Protein AF-A0A8C4E3B3-F1 (afdb_monomer)

Mean predicted aligned error: 16.73 Å

Radius of gyration: 26.86 Å; Cα contacts (8 Å, |Δi|>4): 365; chains: 1; bounding box: 95×65×50 Å

Organism: Dicentrarchus labrax (NCBI:txid13489)

Solvent-accessible surface area (backbone atoms only — not comparable to full-atom values): 17044 Å² total; per-residue (Å²): 125,50,80,47,78,50,79,60,80,82,82,87,79,88,79,93,76,94,78,89,78,97,64,84,82,69,74,59,74,47,41,30,43,42,49,92,57,28,38,35,47,53,77,81,66,88,76,74,91,70,91,81,84,92,85,84,88,82,89,82,80,90,80,77,81,46,61,72,53,50,36,51,51,44,38,53,49,34,54,57,68,74,43,58,94,62,47,42,67,52,34,39,27,38,36,66,58,96,48,92,50,42,39,37,34,46,28,38,34,32,38,70,94,42,79,44,40,38,33,39,37,31,35,40,21,80,31,70,83,46,60,62,62,32,32,43,42,74,45,65,48,30,40,78,41,44,77,46,82,40,98,86,64,30,34,36,40,36,34,97,94,43,72,37,66,45,42,34,74,37,71,69,33,39,52,54,48,52,58,53,50,51,55,43,30,55,33,5,42,76,66,58,25,40,94,93,51,59,64,70,71,53,54,62,54,63,77,53,58,67,42,54,70,72,55,32,50,66,58,66,51,43,92,90,66,73,68,76,78,83,78,75,95,74,88,81,84,62,61,69,64,52,52,53,48,50,53,50,47,49,67,69,72,47,68,72,80,58,66,62,61,57,53,53,57,51,53,61,52,54,56,56,58,53,62,56,55,65,62,56,69,76,74,114

Sequence (284 aa):
MALLTLHRIPSISTAPDESLQRRGRLQKRESFALVKGAVLLLEDGDRADINEETSPAPASPVKEGNRGSDTRSRQLHAMVELLRPEDTIKLAVQLESVSPTRVRYLIVVSTLGNKQESILLGMDFPNSDSDQCTIGLVLPVWSDTQVYLDGDGGFSVTSAEETRIFKPVSMQTMWSVLQVLHGCCERAVKAVVIPGNGLEWAQHYHQHVESDRFCLNEWEAMNDLESVRRDGDGQTVSNEGLIKEHLRDIMRTEDLDNLTSKMVTHVGRCEEEVGLHEVRELLE

Structure (mmCIF, N/CA/C/O backbone):
data_AF-A0A8C4E3B3-F1
#
_entry.id   AF-A0A8C4E3B3-F1
#
loop_
_atom_site.group_PDB
_atom_site.id
_atom_site.type_symbol
_atom_site.label_atom_id
_atom_site.label_alt_id
_atom_site.label_comp_id
_atom_site.label_asym_id
_atom_site.label_entity_id
_atom_site.label_seq_id
_atom_site.pdbx_PDB_ins_code
_atom_site.Cartn_x
_atom_site.Cartn_y
_atom_site.Cartn_z
_atom_site.occupancy
_atom_site.B_iso_or_equiv
_atom_site.auth_seq_id
_atom_site.auth_comp_id
_atom_site.auth_asym_id
_atom_site.auth_atom_id
_atom_site.pdbx_PDB_model_num
ATOM 1 N N . MET A 1 1 ? 17.780 15.116 2.681 1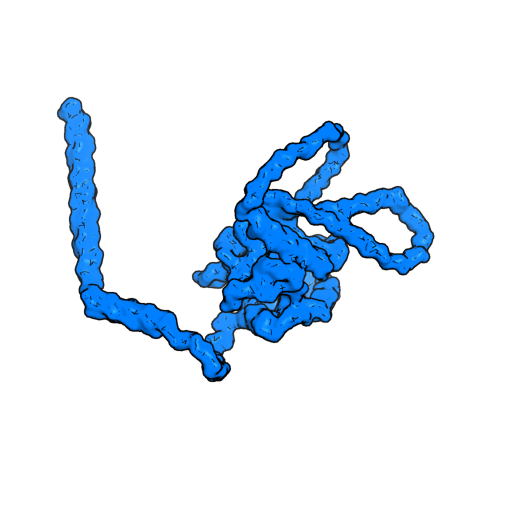.00 51.66 1 MET A N 1
ATOM 2 C CA . MET A 1 1 ? 16.321 14.879 2.713 1.00 51.66 1 MET A CA 1
ATOM 3 C C . MET A 1 1 ? 15.656 16.096 2.103 1.00 51.66 1 MET A C 1
ATOM 5 O O . MET A 1 1 ? 16.076 17.197 2.438 1.00 51.66 1 MET A O 1
ATOM 9 N N . ALA A 1 2 ? 14.718 15.915 1.175 1.00 64.94 2 ALA A N 1
ATOM 10 C CA . ALA 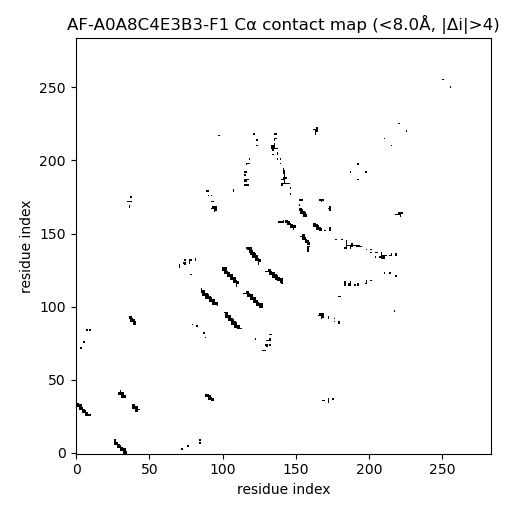A 1 2 ? 13.950 17.021 0.599 1.00 64.94 2 ALA A CA 1
ATOM 11 C C . ALA A 1 2 ? 12.566 17.057 1.258 1.00 64.94 2 ALA A C 1
ATOM 13 O O . ALA A 1 2 ? 11.974 15.998 1.464 1.00 64.94 2 ALA A O 1
ATOM 14 N N . LEU A 1 3 ? 12.087 18.249 1.615 1.00 69.19 3 LEU A N 1
ATOM 15 C CA . LEU A 1 3 ? 10.762 18.460 2.197 1.00 69.19 3 LEU A CA 1
ATOM 16 C C . LEU A 1 3 ? 9.812 18.969 1.110 1.00 69.19 3 LEU A C 1
ATOM 18 O O . LEU A 1 3 ? 10.142 19.932 0.419 1.00 69.19 3 LEU A O 1
ATOM 22 N N . LEU A 1 4 ? 8.649 18.341 0.971 1.00 75.44 4 LEU A N 1
ATOM 23 C CA . LEU A 1 4 ? 7.606 18.721 0.023 1.00 75.44 4 LEU A CA 1
ATOM 24 C C . LEU A 1 4 ? 6.336 19.106 0.783 1.00 75.44 4 LEU A C 1
ATOM 26 O O . LEU A 1 4 ? 5.875 18.342 1.622 1.00 75.44 4 LEU A O 1
ATOM 30 N N . THR A 1 5 ? 5.756 20.266 0.481 1.00 77.06 5 THR A N 1
ATOM 31 C CA . THR A 1 5 ? 4.497 20.716 1.091 1.00 77.06 5 THR A CA 1
ATOM 32 C C . THR A 1 5 ? 3.395 20.734 0.042 1.00 77.06 5 THR A C 1
ATOM 34 O O . THR A 1 5 ? 3.546 21.394 -0.984 1.00 77.06 5 THR A O 1
ATOM 37 N N . LEU A 1 6 ? 2.290 20.036 0.307 1.00 75.38 6 LEU A N 1
ATOM 38 C CA . LEU A 1 6 ? 1.102 20.018 -0.545 1.00 75.38 6 LEU A CA 1
ATOM 39 C C . LEU A 1 6 ? -0.059 20.759 0.129 1.00 75.38 6 LEU A C 1
ATOM 41 O O . LEU A 1 6 ? -0.272 20.658 1.342 1.00 75.38 6 LEU A O 1
ATOM 45 N N . HIS A 1 7 ? -0.819 21.505 -0.674 1.00 72.56 7 HIS A N 1
ATOM 46 C CA . HIS A 1 7 ? -2.027 22.213 -0.249 1.00 72.56 7 HIS A CA 1
ATOM 47 C C . HIS A 1 7 ? -3.247 21.538 -0.865 1.00 72.56 7 HIS A C 1
ATOM 49 O O . HIS A 1 7 ? -3.372 21.490 -2.086 1.00 72.56 7 HIS A O 1
ATOM 55 N N . ARG A 1 8 ? -4.174 21.057 -0.030 1.00 68.00 8 ARG A N 1
ATOM 56 C CA . ARG A 1 8 ? -5.470 20.550 -0.499 1.00 68.00 8 ARG A CA 1
ATOM 57 C C . ARG A 1 8 ? -6.507 21.671 -0.419 1.00 68.00 8 ARG A C 1
ATOM 59 O O . ARG A 1 8 ? -6.734 22.240 0.652 1.00 68.00 8 ARG A O 1
ATOM 66 N N . ILE A 1 9 ? -7.132 22.007 -1.547 1.00 52.16 9 ILE A N 1
ATOM 67 C CA . ILE A 1 9 ? -8.229 22.983 -1.584 1.00 52.16 9 ILE A CA 1
ATOM 68 C C . ILE A 1 9 ? -9.490 22.277 -1.065 1.00 52.16 9 ILE A C 1
ATOM 70 O O . ILE A 1 9 ? -9.802 21.184 -1.533 1.00 52.16 9 ILE A O 1
ATOM 74 N N . PRO A 1 10 ? -10.220 22.843 -0.092 1.00 42.91 10 PRO A N 1
ATOM 75 C CA . PRO A 1 10 ? -11.451 22.228 0.378 1.00 42.91 10 PRO A CA 1
ATOM 76 C C . PRO A 1 10 ? -12.511 22.230 -0.731 1.00 42.91 10 PRO A C 1
ATOM 78 O O . PRO A 1 10 ? -12.960 23.296 -1.151 1.00 42.91 10 PRO A O 1
ATOM 81 N N . SER A 1 11 ? -12.951 21.046 -1.159 1.00 38.28 11 SER A N 1
ATOM 82 C CA . SER A 1 11 ? -14.116 20.887 -2.031 1.00 38.28 11 SER A CA 1
ATOM 83 C C . SER A 1 11 ? -15.363 21.383 -1.293 1.00 38.28 11 SER A C 1
ATOM 85 O O . SER A 1 11 ? -15.751 20.832 -0.262 1.00 38.28 11 SER A O 1
ATOM 87 N N . ILE A 1 12 ? -15.963 22.469 -1.779 1.00 40.22 12 ILE A N 1
ATOM 88 C CA . ILE A 1 12 ? -17.225 23.003 -1.259 1.00 40.22 12 ILE A CA 1
ATOM 89 C C . ILE A 1 12 ? -18.354 22.229 -1.942 1.00 40.22 12 ILE A C 1
ATOM 91 O O . ILE A 1 12 ? -18.689 22.511 -3.088 1.00 40.22 12 ILE A O 1
ATOM 95 N N . SER A 1 13 ? -18.947 21.267 -1.237 1.00 33.62 13 SER A N 1
ATOM 96 C CA . SER A 1 13 ? -20.297 20.786 -1.538 1.00 33.62 13 SER A CA 1
ATOM 97 C C . SER A 1 13 ? -21.204 21.190 -0.379 1.00 33.62 13 SER A C 1
ATOM 99 O O . SER A 1 13 ? -20.865 20.998 0.787 1.00 33.62 13 SER A O 1
ATOM 101 N N . THR A 1 14 ? -22.288 21.881 -0.709 1.00 32.72 14 THR A N 1
ATOM 102 C CA . THR A 1 14 ? -23.150 22.641 0.198 1.00 32.72 14 THR A CA 1
ATOM 103 C C . THR A 1 14 ? -24.342 21.816 0.685 1.00 32.72 14 THR A C 1
ATOM 105 O O . THR A 1 14 ? -25.023 21.176 -0.107 1.00 32.72 14 THR A O 1
ATOM 108 N N . ALA A 1 15 ? -24.668 21.955 1.970 1.00 34.06 15 ALA A N 1
ATOM 109 C CA . ALA A 1 15 ? -26.039 22.052 2.472 1.00 34.06 15 ALA A CA 1
ATOM 110 C C . ALA A 1 15 ? -26.026 23.053 3.648 1.00 34.06 15 ALA A C 1
ATOM 112 O O . ALA A 1 15 ? -25.065 23.033 4.422 1.00 34.06 15 ALA A O 1
ATOM 113 N N . PRO A 1 16 ? -27.004 23.972 3.770 1.00 45.16 16 PRO A N 1
ATOM 114 C CA . PRO A 1 16 ? -27.024 24.931 4.860 1.00 45.16 16 PRO A CA 1
ATOM 115 C C . PRO A 1 16 ? -27.715 24.281 6.058 1.00 45.16 16 PRO A C 1
ATOM 117 O O . PRO A 1 16 ? -28.903 23.984 5.988 1.00 45.16 16 PRO A O 1
ATOM 120 N N . ASP A 1 17 ? -26.989 24.083 7.153 1.00 33.28 17 ASP A N 1
ATOM 121 C CA . ASP A 1 17 ? -27.636 24.007 8.458 1.00 33.28 17 ASP A CA 1
ATOM 122 C C . ASP A 1 17 ? -26.983 25.025 9.387 1.00 33.28 17 ASP A C 1
ATOM 124 O O . ASP A 1 17 ? -25.758 25.093 9.543 1.00 33.28 17 ASP A O 1
ATOM 128 N N . GLU A 1 18 ? -27.823 25.915 9.897 1.00 46.12 18 GLU A N 1
ATOM 129 C CA . GLU A 1 18 ? -27.423 27.019 10.743 1.00 46.12 18 GLU A CA 1
ATOM 130 C C . GLU A 1 18 ? -27.123 26.485 12.139 1.00 46.12 18 GLU A C 1
ATOM 132 O O . GLU A 1 18 ? -28.021 26.027 12.836 1.00 46.12 18 GLU A O 1
ATOM 137 N N . SER A 1 19 ? -25.870 26.587 12.584 1.00 38.22 19 SER A N 1
ATOM 138 C CA . SER A 1 19 ? -25.502 27.209 13.865 1.00 38.22 19 SER A CA 1
ATOM 139 C C . SER A 1 19 ? -24.109 26.778 14.350 1.00 38.22 19 SER A C 1
ATOM 141 O O . SER A 1 19 ? -23.778 25.605 14.465 1.00 38.22 19 SER A O 1
ATOM 143 N N . LEU A 1 20 ? -23.336 27.803 14.724 1.00 40.31 20 LEU A N 1
ATOM 144 C CA . LEU A 1 20 ? -22.151 27.801 15.592 1.00 40.31 20 LEU A CA 1
ATOM 145 C C . LEU A 1 20 ? -20.770 27.429 15.003 1.00 40.31 20 LEU A C 1
ATOM 147 O O . LEU A 1 20 ? -20.520 26.375 14.442 1.00 40.31 20 LEU A O 1
ATOM 151 N N . GLN A 1 21 ? -19.838 28.345 15.308 1.00 33.19 21 GLN A N 1
ATOM 152 C CA . GLN A 1 21 ? -18.373 28.286 15.216 1.00 33.19 21 GLN A CA 1
ATOM 153 C C . GLN A 1 21 ? -17.723 28.567 13.856 1.00 33.19 21 GLN A C 1
ATOM 155 O O . GLN A 1 21 ? -17.077 27.741 13.219 1.00 33.19 21 GLN A O 1
ATOM 160 N N . ARG A 1 22 ? -17.723 29.863 13.527 1.00 38.56 22 ARG A N 1
ATOM 161 C CA . ARG A 1 22 ? -16.722 30.527 12.683 1.00 38.56 22 ARG A CA 1
ATOM 162 C C . ARG A 1 22 ? -15.331 30.471 13.350 1.00 38.56 22 ARG A C 1
ATOM 164 O O . ARG A 1 22 ? -14.831 31.483 13.828 1.00 38.56 22 ARG A O 1
ATOM 171 N N . ARG A 1 23 ? -14.702 29.293 13.412 1.00 40.66 23 ARG A N 1
ATOM 172 C CA . ARG A 1 23 ? -13.249 29.147 13.616 1.00 40.66 23 ARG A CA 1
ATOM 173 C C . ARG A 1 23 ? -12.626 28.911 12.243 1.00 40.66 23 ARG A C 1
ATOM 175 O O . ARG A 1 23 ? -13.085 28.052 11.499 1.00 40.66 23 ARG A O 1
ATOM 182 N N . GLY A 1 24 ? -11.647 29.737 11.876 1.00 39.50 24 GLY A N 1
ATOM 183 C CA . GLY A 1 24 ? -11.015 29.713 10.558 1.00 39.50 24 GLY A CA 1
ATOM 184 C C . GLY A 1 24 ? -10.558 28.306 10.180 1.00 39.50 24 GLY A C 1
ATOM 185 O O . GLY A 1 24 ? -9.697 27.731 10.839 1.00 39.50 24 GLY A O 1
ATOM 186 N N . ARG A 1 25 ? -11.147 27.757 9.115 1.00 42.62 25 ARG A N 1
ATOM 187 C CA . ARG A 1 25 ? -10.731 26.494 8.507 1.00 42.62 25 ARG A CA 1
ATOM 188 C C . ARG A 1 25 ? -9.398 26.746 7.798 1.00 42.62 25 ARG A C 1
ATOM 190 O O . ARG A 1 25 ? -9.374 27.095 6.621 1.00 42.62 25 ARG A O 1
ATOM 197 N N . LEU A 1 26 ? -8.302 26.688 8.557 1.00 47.97 26 LEU A N 1
ATOM 198 C CA . LEU A 1 26 ? -6.940 26.775 8.035 1.00 47.97 26 LEU A CA 1
ATOM 199 C C . LEU A 1 26 ? -6.782 25.733 6.922 1.00 47.97 26 LEU A C 1
ATOM 201 O O . LEU A 1 26 ? -7.202 24.585 7.078 1.00 47.97 26 LEU A O 1
ATOM 205 N N . GLN A 1 27 ? -6.216 26.145 5.786 1.00 57.31 27 GLN A N 1
ATOM 206 C CA . GLN A 1 27 ? -5.837 25.218 4.724 1.00 57.31 27 GLN A CA 1
ATOM 207 C C . GLN A 1 27 ? -4.951 24.134 5.338 1.00 57.31 27 GLN A C 1
ATOM 209 O O . GLN A 1 27 ? -3.912 24.445 5.925 1.00 57.31 27 GLN A O 1
ATOM 214 N N . LYS A 1 28 ? -5.376 22.873 5.231 1.00 62.91 28 LYS A N 1
ATOM 215 C CA . LYS A 1 28 ? -4.584 21.745 5.708 1.00 62.91 28 LYS A CA 1
ATOM 216 C C . LYS A 1 28 ? -3.325 21.672 4.843 1.00 62.91 28 LYS A C 1
ATOM 218 O O . LYS A 1 28 ? -3.413 21.441 3.637 1.00 62.91 28 LYS A O 1
ATOM 223 N N . ARG A 1 29 ? -2.177 21.959 5.455 1.00 67.75 29 ARG A N 1
ATOM 224 C CA . ARG A 1 29 ? -0.853 21.806 4.850 1.00 67.75 29 ARG A CA 1
ATOM 225 C C . ARG A 1 29 ? -0.332 20.431 5.231 1.00 67.7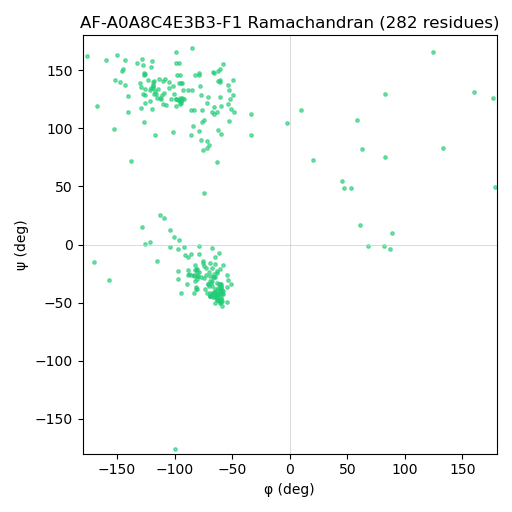5 29 ARG A C 1
ATOM 227 O O . ARG A 1 29 ? -0.311 20.104 6.411 1.00 67.75 29 ARG A O 1
ATOM 234 N N . GLU A 1 30 ? 0.056 19.641 4.241 1.00 74.81 30 GLU A N 1
ATOM 235 C CA . GLU A 1 30 ? 0.672 18.333 4.463 1.00 74.81 30 GLU A CA 1
ATOM 236 C C . GLU A 1 30 ? 2.135 18.405 4.034 1.00 74.81 30 GLU A C 1
ATOM 238 O O . GLU A 1 30 ? 2.443 18.892 2.944 1.00 74.81 30 GLU A O 1
ATOM 243 N N . SER A 1 31 ? 3.034 17.970 4.917 1.00 78.62 31 SER A N 1
ATOM 244 C CA . SER A 1 31 ? 4.483 18.056 4.732 1.00 78.62 31 SER A CA 1
ATOM 245 C C . SER A 1 31 ? 5.075 16.657 4.632 1.00 78.62 31 SER A C 1
ATOM 247 O O . SER A 1 31 ? 4.890 15.839 5.526 1.00 78.62 31 SER A O 1
ATOM 249 N N . PHE A 1 32 ? 5.821 16.380 3.569 1.00 77.94 32 PHE A N 1
ATOM 250 C CA . PHE A 1 32 ? 6.385 15.068 3.280 1.00 77.94 32 PHE A CA 1
ATOM 251 C C . PHE A 1 32 ? 7.908 15.121 3.204 1.00 77.94 32 PHE A C 1
ATOM 253 O O . PHE A 1 32 ? 8.476 15.987 2.539 1.00 77.94 32 PHE A O 1
ATOM 260 N N . ALA A 1 33 ? 8.579 14.166 3.838 1.00 75.19 33 ALA A N 1
ATOM 261 C CA . ALA A 1 33 ? 10.003 13.929 3.668 1.00 75.19 33 ALA A CA 1
ATOM 262 C C . ALA A 1 33 ? 10.234 12.903 2.554 1.00 75.19 33 ALA A C 1
ATOM 264 O O . ALA A 1 33 ? 9.713 11.788 2.602 1.00 75.19 33 ALA A O 1
ATOM 265 N N . LEU A 1 34 ? 11.051 13.273 1.569 1.00 74.31 34 LEU A N 1
ATOM 266 C CA . LEU A 1 34 ? 11.456 12.395 0.478 1.00 74.31 34 LEU A CA 1
ATOM 267 C C . LEU A 1 34 ? 12.826 11.769 0.765 1.00 74.31 34 LEU A C 1
ATOM 269 O O . LEU A 1 34 ? 13.838 12.463 0.944 1.00 74.31 34 LEU A O 1
ATOM 273 N N . VAL A 1 35 ? 12.845 10.441 0.736 1.00 67.69 35 VAL A N 1
ATOM 274 C CA . VAL A 1 35 ? 14.026 9.573 0.734 1.00 67.69 35 VAL A CA 1
ATOM 275 C C . VAL A 1 35 ? 13.989 8.754 -0.562 1.00 67.69 35 VAL A C 1
ATOM 277 O O . VAL A 1 35 ? 12.942 8.646 -1.196 1.00 67.69 35 VAL A O 1
ATOM 280 N N . LYS A 1 36 ? 15.123 8.227 -1.042 1.00 72.62 36 LYS A N 1
ATOM 281 C CA . LYS A 1 36 ? 15.170 7.473 -2.309 1.00 72.62 36 LYS A CA 1
ATOM 282 C C . LYS A 1 36 ? 14.117 6.348 -2.312 1.00 72.62 36 LYS A C 1
ATOM 284 O O . LYS A 1 36 ? 14.289 5.355 -1.622 1.00 72.62 36 LYS A O 1
ATOM 289 N N . GLY A 1 37 ? 13.039 6.536 -3.078 1.00 68.00 37 GLY A N 1
ATOM 290 C CA . GLY A 1 37 ? 11.944 5.572 -3.233 1.00 68.00 37 GLY A CA 1
ATOM 291 C C . GLY A 1 37 ? 10.870 5.574 -2.133 1.00 68.00 37 GLY A C 1
ATOM 292 O O . GLY A 1 37 ? 9.913 4.818 -2.265 1.00 68.00 37 GLY A O 1
ATOM 293 N N . ALA A 1 38 ? 10.984 6.409 -1.092 1.00 68.44 38 ALA A N 1
ATOM 294 C CA . ALA A 1 38 ? 9.994 6.535 -0.016 1.00 68.44 38 ALA A CA 1
ATOM 295 C C . ALA A 1 38 ? 9.608 7.998 0.240 1.00 68.44 38 ALA A C 1
ATOM 297 O O . ALA A 1 38 ? 10.460 8.886 0.297 1.00 68.44 38 ALA A O 1
ATOM 298 N N . VAL A 1 39 ? 8.320 8.229 0.461 1.00 74.94 39 VAL A N 1
ATOM 299 C CA . VAL A 1 39 ? 7.734 9.502 0.877 1.00 74.94 39 VAL A CA 1
ATOM 300 C C . VAL A 1 39 ? 7.054 9.277 2.222 1.00 74.94 39 VAL A C 1
ATOM 302 O O . VAL A 1 39 ? 6.109 8.498 2.310 1.00 74.94 39 VAL A O 1
ATOM 305 N N . LEU A 1 40 ? 7.526 9.945 3.270 1.00 71.69 40 LEU A N 1
ATOM 306 C CA . LEU A 1 40 ? 6.957 9.851 4.615 1.00 71.69 40 LEU A CA 1
ATOM 307 C C . LEU A 1 40 ? 6.242 11.155 4.962 1.00 71.69 40 LEU A C 1
ATOM 309 O O . LEU A 1 40 ? 6.837 12.224 4.830 1.00 71.69 40 LEU A O 1
ATOM 313 N N . LEU A 1 41 ? 4.997 11.080 5.436 1.00 75.06 41 LEU A N 1
ATOM 314 C CA . LEU A 1 41 ? 4.326 12.255 5.989 1.00 75.06 41 LEU A CA 1
ATOM 315 C C . LEU A 1 41 ? 4.969 12.620 7.330 1.00 75.06 41 LEU A C 1
ATOM 317 O O . LEU A 1 41 ? 5.058 11.792 8.235 1.00 75.06 41 LEU A O 1
ATOM 321 N N . LEU A 1 42 ? 5.388 13.873 7.461 1.00 64.62 42 LEU A N 1
ATOM 322 C CA . LEU A 1 42 ? 5.795 14.446 8.732 1.00 64.62 42 LEU A CA 1
ATOM 323 C C . LEU A 1 42 ? 4.534 14.899 9.460 1.00 64.62 42 LEU A C 1
ATOM 325 O O . LEU A 1 42 ? 3.816 15.782 8.990 1.00 64.62 42 LEU A O 1
ATOM 329 N N . GLU A 1 43 ? 4.246 14.279 10.600 1.00 52.84 43 GLU A N 1
ATOM 330 C CA . GLU A 1 43 ? 3.238 14.820 11.501 1.00 52.84 43 GLU A CA 1
ATOM 331 C C . GLU A 1 43 ? 3.791 16.132 12.068 1.00 52.84 43 GLU A C 1
ATOM 333 O O . GLU A 1 43 ? 4.800 16.130 12.776 1.00 52.84 43 GLU A O 1
ATOM 338 N N . ASP A 1 44 ? 3.157 17.256 11.715 1.00 47.06 44 ASP A N 1
ATOM 339 C CA . ASP A 1 44 ? 3.357 18.530 12.404 1.00 47.06 44 ASP A CA 1
ATOM 340 C C . ASP A 1 44 ? 2.954 18.295 13.866 1.00 47.06 44 ASP A C 1
ATOM 342 O O . ASP A 1 44 ? 1.771 18.303 14.209 1.00 47.06 44 ASP A O 1
ATOM 346 N N . GLY A 1 45 ? 3.935 17.982 14.716 1.00 36.12 45 GLY A N 1
ATOM 347 C CA . GLY A 1 45 ? 3.724 17.856 16.153 1.00 36.12 45 GLY A CA 1
ATOM 348 C C . GLY A 1 45 ? 3.061 19.129 16.668 1.00 36.12 45 GLY A C 1
ATOM 349 O O . GLY A 1 45 ? 3.443 20.208 16.218 1.00 36.12 45 GLY A O 1
ATOM 350 N N . ASP A 1 46 ? 2.067 18.987 17.554 1.00 34.75 46 ASP A N 1
ATOM 351 C CA . ASP A 1 46 ? 1.301 20.074 18.184 1.00 34.75 46 ASP A CA 1
ATOM 352 C C . ASP A 1 46 ? 2.173 21.320 18.410 1.00 34.75 46 ASP A C 1
ATOM 354 O O . ASP A 1 46 ? 2.892 21.441 19.408 1.00 34.75 46 ASP A O 1
ATOM 358 N N . ARG A 1 47 ? 2.137 22.263 17.459 1.00 35.72 47 ARG A N 1
ATOM 359 C CA . ARG A 1 47 ? 2.793 23.558 17.614 1.00 35.72 47 ARG A CA 1
ATOM 360 C C . ARG A 1 47 ? 1.892 24.374 18.519 1.00 35.72 47 ARG A C 1
ATOM 362 O O . ARG A 1 47 ? 0.983 25.053 18.052 1.00 35.72 47 ARG A O 1
ATOM 369 N N . ALA A 1 48 ? 2.152 24.267 19.818 1.00 30.83 48 ALA A N 1
ATOM 370 C CA . ALA A 1 48 ? 1.736 25.268 20.778 1.00 30.83 48 ALA A CA 1
ATOM 371 C C . ALA A 1 48 ? 2.162 26.649 20.255 1.00 30.83 48 ALA A C 1
ATOM 373 O O . ALA A 1 48 ? 3.308 26.845 19.838 1.00 30.83 48 ALA A O 1
ATOM 374 N N . ASP A 1 49 ? 1.195 27.561 20.233 1.00 35.19 49 ASP A N 1
ATOM 375 C CA . ASP A 1 49 ? 1.310 28.934 19.763 1.00 35.19 49 ASP A CA 1
ATOM 376 C C . ASP A 1 49 ? 2.532 29.640 20.355 1.00 35.19 49 ASP A C 1
ATOM 378 O O . ASP A 1 49 ? 2.564 29.936 21.549 1.00 35.19 49 ASP A O 1
ATOM 382 N N . ILE A 1 50 ? 3.503 29.989 19.509 1.00 32.41 50 ILE A N 1
ATOM 383 C CA . ILE A 1 50 ? 4.415 31.099 19.783 1.00 32.41 50 ILE A CA 1
ATOM 384 C C . ILE A 1 50 ? 4.649 31.845 18.466 1.00 32.41 50 ILE A C 1
ATOM 386 O O . ILE A 1 50 ? 5.181 31.296 17.498 1.00 32.41 50 ILE A O 1
ATOM 390 N N . ASN A 1 51 ? 4.167 33.088 18.439 1.00 34.16 51 ASN A N 1
ATOM 391 C CA . ASN A 1 51 ? 4.466 34.108 17.438 1.00 34.16 51 ASN A CA 1
ATOM 392 C C . ASN A 1 51 ? 5.982 34.236 17.218 1.00 34.16 51 ASN A C 1
ATOM 394 O O . ASN A 1 51 ? 6.717 34.224 18.195 1.00 34.16 51 ASN A O 1
ATOM 398 N N . GLU A 1 52 ? 6.417 34.443 15.971 1.00 33.69 52 GLU A N 1
ATOM 399 C CA . GLU A 1 52 ? 7.164 35.647 15.552 1.00 33.69 52 GLU A CA 1
ATOM 400 C C . GLU A 1 52 ? 7.609 35.576 14.071 1.00 33.69 52 GLU A C 1
ATOM 402 O O . GLU A 1 52 ? 8.207 34.611 13.605 1.00 33.69 52 GLU A O 1
ATOM 407 N N . GLU A 1 53 ? 7.224 36.637 13.355 1.00 30.55 53 GLU A N 1
ATOM 408 C CA . GLU A 1 53 ? 7.957 37.411 12.339 1.00 30.55 53 GLU A CA 1
ATOM 409 C C . GLU A 1 53 ? 8.538 36.776 11.049 1.00 30.55 53 GLU A C 1
ATOM 411 O O . GLU A 1 53 ? 9.587 36.145 10.995 1.00 30.55 53 GLU A O 1
ATOM 416 N N . THR A 1 54 ? 7.851 37.102 9.946 1.00 32.56 54 THR A N 1
ATOM 417 C CA . THR A 1 54 ? 8.347 37.649 8.665 1.00 32.56 54 THR A CA 1
ATOM 418 C C . THR A 1 54 ? 9.865 37.689 8.407 1.00 32.56 54 THR A C 1
ATOM 420 O O . THR A 1 54 ? 10.551 38.553 8.949 1.00 32.56 54 THR A O 1
ATOM 423 N N . SER A 1 55 ? 10.346 36.933 7.401 1.00 30.53 55 SER A N 1
ATOM 424 C CA . SER A 1 55 ? 11.301 37.419 6.370 1.00 30.53 55 SER A CA 1
ATOM 425 C C . SER A 1 55 ? 11.637 36.382 5.271 1.00 30.53 55 SER A C 1
ATOM 427 O O . SER A 1 55 ? 11.304 35.209 5.426 1.00 30.53 55 SER A O 1
ATOM 429 N N . PRO A 1 56 ? 12.189 36.816 4.111 1.00 37.84 56 PRO A N 1
ATOM 430 C CA . PRO A 1 56 ? 11.774 36.346 2.785 1.00 37.84 56 PRO A CA 1
ATOM 431 C C . PRO A 1 56 ? 12.656 35.251 2.158 1.00 37.84 56 PRO A C 1
ATOM 433 O O . PRO A 1 56 ? 13.788 35.000 2.559 1.00 37.84 56 PRO A O 1
ATOM 436 N N . ALA A 1 57 ? 12.103 34.625 1.116 1.00 37.06 57 ALA A N 1
ATOM 437 C CA . ALA A 1 57 ? 12.704 33.559 0.319 1.00 37.06 57 ALA A CA 1
ATOM 438 C C . ALA A 1 57 ? 14.020 33.964 -0.383 1.00 37.06 57 ALA A C 1
ATOM 440 O O . ALA A 1 57 ? 14.070 35.033 -0.997 1.00 37.06 57 ALA A O 1
ATOM 441 N N . PRO A 1 58 ? 15.037 33.079 -0.431 1.00 35.72 58 PRO A N 1
ATOM 442 C CA . PRO A 1 58 ? 16.116 33.181 -1.397 1.00 35.72 58 PRO A CA 1
ATOM 443 C C . PRO A 1 58 ? 15.829 32.295 -2.617 1.00 35.72 58 PRO A C 1
ATOM 445 O O . PRO A 1 58 ? 15.583 31.092 -2.512 1.00 35.72 58 PRO A O 1
ATOM 448 N N . ALA A 1 59 ? 15.878 32.915 -3.794 1.00 43.12 59 ALA A N 1
ATOM 449 C CA . ALA A 1 59 ? 15.924 32.232 -5.079 1.00 43.12 59 ALA A CA 1
ATOM 450 C C . ALA A 1 59 ? 17.198 31.373 -5.194 1.00 43.12 59 ALA A C 1
ATOM 452 O O . ALA A 1 59 ? 18.278 31.805 -4.789 1.00 43.12 59 ALA A O 1
ATOM 453 N N . SER A 1 60 ? 17.093 30.179 -5.782 1.00 40.31 60 SER A N 1
ATOM 454 C CA . SER A 1 60 ? 18.243 29.321 -6.098 1.00 40.31 60 SER A CA 1
ATOM 455 C C . SER A 1 60 ? 18.037 28.569 -7.435 1.00 40.31 60 SER A C 1
ATOM 457 O O . SER A 1 60 ? 16.913 28.520 -7.943 1.00 40.31 60 SER A O 1
ATOM 459 N N . PRO A 1 61 ? 19.123 28.102 -8.090 1.00 44.19 61 PRO A N 1
ATOM 460 C CA . PRO A 1 61 ? 19.265 28.100 -9.547 1.00 44.19 61 PRO A CA 1
ATOM 461 C C . PRO A 1 61 ? 18.898 26.788 -10.276 1.00 44.19 61 PRO A C 1
ATOM 463 O O . PRO A 1 61 ? 18.942 25.693 -9.728 1.00 44.19 61 PRO A O 1
ATOM 466 N N . VAL A 1 62 ? 18.559 26.970 -11.561 1.00 40.56 62 VAL A N 1
ATOM 467 C CA . VAL A 1 62 ? 18.532 26.072 -12.747 1.00 40.56 62 VAL A CA 1
ATOM 468 C C . VAL A 1 62 ? 19.038 24.631 -12.515 1.00 40.56 62 VAL A C 1
ATOM 470 O O . VAL A 1 62 ? 20.221 24.397 -12.311 1.00 40.56 62 VAL A O 1
ATOM 473 N N . LYS A 1 63 ? 18.118 23.656 -12.431 1.00 51.56 63 LYS A N 1
ATOM 474 C CA . LYS A 1 63 ? 17.644 22.730 -13.498 1.00 51.56 63 LYS A CA 1
ATOM 475 C C . LYS A 1 63 ? 18.706 21.786 -14.090 1.00 51.56 63 LYS A C 1
ATOM 477 O O . LYS A 1 63 ? 19.130 21.981 -15.217 1.00 51.56 63 LYS A O 1
ATOM 482 N N . GLU A 1 64 ? 18.972 20.674 -13.404 1.00 40.88 64 GLU A N 1
ATOM 483 C CA . GLU A 1 64 ? 19.281 19.392 -14.079 1.00 40.88 64 GLU A CA 1
ATOM 484 C C . GLU A 1 64 ? 19.000 18.168 -13.188 1.00 40.88 64 GLU A C 1
ATOM 486 O O . GLU A 1 64 ? 18.476 17.170 -13.673 1.00 40.88 64 GLU A O 1
ATOM 491 N N . GLY A 1 65 ? 19.132 18.296 -11.861 1.00 42.53 65 GLY A N 1
ATOM 492 C CA . GLY A 1 65 ? 18.601 17.326 -10.882 1.00 42.53 65 GLY A CA 1
ATOM 493 C C . GLY A 1 65 ? 17.092 17.446 -10.594 1.00 42.53 65 GLY A C 1
ATOM 494 O O . GLY A 1 65 ? 16.545 16.680 -9.805 1.00 42.53 65 GLY A O 1
ATOM 495 N N . ASN A 1 66 ? 16.410 18.411 -11.223 1.00 55.44 66 ASN A N 1
ATOM 496 C CA . ASN A 1 66 ? 15.041 18.805 -10.875 1.00 55.44 66 ASN A CA 1
ATOM 497 C C . ASN A 1 66 ? 13.965 17.905 -11.505 1.00 55.44 66 ASN A C 1
ATOM 499 O O . ASN A 1 66 ? 12.898 17.754 -10.929 1.00 55.44 66 ASN A O 1
ATOM 503 N N . ARG A 1 67 ? 14.236 17.276 -12.662 1.00 61.28 67 ARG A N 1
ATOM 504 C CA . ARG A 1 67 ? 13.224 16.497 -13.406 1.00 61.28 67 ARG A CA 1
ATOM 505 C C . ARG A 1 67 ? 12.694 15.304 -12.613 1.00 61.28 67 ARG A C 1
ATOM 507 O O . ARG A 1 67 ? 11.489 15.159 -12.494 1.00 61.28 67 ARG A O 1
ATOM 514 N N . GLY A 1 68 ? 13.580 14.508 -12.012 1.00 65.56 68 GLY A N 1
ATOM 515 C CA . GLY A 1 68 ? 13.173 13.346 -11.211 1.00 65.56 68 GLY A CA 1
ATOM 516 C C . GLY A 1 68 ? 12.542 13.701 -9.857 1.00 65.56 68 GLY A C 1
ATOM 517 O O . GLY A 1 68 ? 11.884 12.867 -9.243 1.00 65.56 68 GLY A O 1
ATOM 518 N N . SER A 1 69 ? 12.771 14.915 -9.347 1.00 73.50 69 SER A N 1
ATOM 519 C CA . SER A 1 69 ? 12.080 15.413 -8.150 1.00 73.50 69 SER A CA 1
ATOM 520 C C . SER A 1 69 ? 10.698 15.958 -8.505 1.00 73.50 69 SER A C 1
ATOM 522 O O . SER A 1 69 ? 9.745 15.754 -7.761 1.00 73.50 69 SER A O 1
ATOM 524 N N . ASP A 1 70 ? 10.595 16.619 -9.654 1.00 80.88 70 ASP A N 1
ATOM 525 C CA . ASP A 1 70 ? 9.370 17.200 -10.195 1.00 80.88 70 ASP A CA 1
ATOM 526 C C . ASP A 1 70 ? 8.376 16.114 -10.642 1.00 80.88 70 ASP A C 1
ATOM 528 O O . ASP A 1 70 ? 7.202 16.183 -10.294 1.00 80.88 70 ASP A O 1
ATOM 532 N N . THR A 1 71 ? 8.839 15.041 -11.297 1.00 86.00 71 THR A N 1
ATOM 533 C CA . THR A 1 71 ? 7.988 13.882 -11.638 1.00 86.00 71 THR A CA 1
ATOM 534 C C . THR A 1 71 ? 7.398 13.224 -10.396 1.00 86.00 71 THR A C 1
ATOM 536 O O . THR A 1 71 ? 6.185 13.065 -10.310 1.00 86.00 71 THR A O 1
ATOM 539 N N . ARG A 1 72 ? 8.226 12.926 -9.386 1.00 85.94 72 ARG A N 1
ATOM 540 C CA . ARG A 1 72 ? 7.749 12.356 -8.115 1.00 85.94 72 ARG A CA 1
ATOM 541 C C . ARG A 1 72 ? 6.794 13.291 -7.382 1.00 85.94 72 ARG A C 1
ATOM 543 O O . ARG A 1 72 ? 5.835 12.824 -6.781 1.00 85.94 72 ARG A O 1
ATOM 550 N N . SER A 1 73 ? 7.042 14.601 -7.431 1.00 86.50 73 SER A N 1
ATOM 551 C CA . SER A 1 73 ? 6.128 15.590 -6.858 1.00 86.50 73 SER A CA 1
ATOM 552 C C . SER A 1 73 ? 4.771 15.571 -7.563 1.00 86.50 73 SER A C 1
ATOM 554 O O . SER A 1 73 ? 3.749 15.642 -6.884 1.00 86.50 73 SER A O 1
ATOM 556 N N . ARG A 1 74 ? 4.745 15.451 -8.899 1.00 90.56 74 ARG A N 1
ATOM 557 C CA . ARG A 1 74 ? 3.501 15.312 -9.673 1.00 90.56 74 ARG A CA 1
ATOM 558 C C . ARG A 1 74 ? 2.765 14.017 -9.345 1.00 90.56 74 ARG A C 1
ATOM 560 O O . ARG A 1 74 ? 1.570 14.061 -9.086 1.00 90.56 74 ARG A O 1
ATOM 567 N N . GLN A 1 75 ? 3.477 12.893 -9.288 1.00 92.25 75 GLN A N 1
ATOM 568 C CA . GLN A 1 75 ? 2.893 11.599 -8.928 1.00 92.25 75 GLN A CA 1
ATOM 569 C C . GLN A 1 75 ? 2.285 11.639 -7.524 1.00 92.25 75 GLN A C 1
ATOM 571 O O . GLN A 1 75 ? 1.132 11.265 -7.350 1.00 92.25 75 GLN A O 1
ATOM 576 N N . LEU A 1 76 ? 3.004 12.178 -6.533 1.00 91.75 76 LEU A N 1
ATOM 577 C CA . LEU A 1 76 ? 2.463 12.322 -5.182 1.00 91.75 76 LEU A CA 1
ATOM 578 C C . LEU A 1 76 ? 1.214 13.210 -5.156 1.00 91.75 76 LEU A C 1
ATOM 580 O O . LEU A 1 76 ? 0.267 12.906 -4.436 1.00 91.75 76 LEU A O 1
ATOM 584 N N . HIS A 1 77 ? 1.196 14.290 -5.942 1.00 91.62 77 HIS A N 1
ATOM 585 C CA . HIS A 1 77 ? 0.017 15.141 -6.057 1.00 91.62 77 HIS A CA 1
ATOM 586 C C . HIS A 1 77 ? -1.191 14.358 -6.587 1.00 91.62 77 HIS A C 1
ATOM 588 O O . HIS A 1 77 ? -2.226 14.346 -5.927 1.00 91.62 77 HIS A O 1
ATOM 594 N N . ALA A 1 78 ? -1.023 13.615 -7.685 1.00 94.12 78 ALA A N 1
ATOM 595 C CA . ALA A 1 78 ? -2.073 12.770 -8.255 1.00 94.12 78 ALA A CA 1
ATOM 596 C C . ALA A 1 78 ? -2.569 11.697 -7.265 1.00 94.12 78 ALA A C 1
ATOM 598 O O . ALA A 1 78 ? -3.766 11.439 -7.159 1.00 94.12 78 ALA A O 1
ATOM 599 N N . MET A 1 79 ? -1.669 11.102 -6.474 1.00 95.38 79 MET A N 1
ATOM 600 C CA . MET A 1 79 ? -2.045 10.152 -5.417 1.00 95.38 79 MET A CA 1
ATOM 601 C C . MET A 1 79 ? -2.915 10.812 -4.344 1.00 95.38 79 MET A C 1
ATOM 603 O O . MET A 1 79 ? -3.902 10.229 -3.909 1.00 95.38 79 MET A O 1
ATOM 607 N N . VAL A 1 80 ? -2.568 12.032 -3.921 1.00 93.44 80 VAL A N 1
ATOM 608 C CA . VAL A 1 80 ? -3.334 12.795 -2.923 1.00 93.44 80 VAL A CA 1
ATOM 609 C C . VAL A 1 80 ? -4.701 13.226 -3.461 1.00 93.44 80 VAL A C 1
ATOM 611 O O . VAL A 1 80 ? -5.643 13.311 -2.672 1.00 93.44 80 VAL A O 1
ATOM 614 N N . GLU A 1 81 ? -4.830 13.487 -4.761 1.00 93.25 81 GLU A N 1
ATOM 615 C CA . GLU A 1 81 ? -6.103 13.843 -5.405 1.00 93.25 81 GLU A CA 1
ATOM 616 C C . GLU A 1 81 ? -7.102 12.679 -5.455 1.00 93.25 81 GLU A C 1
ATOM 618 O O . GLU A 1 81 ? -8.302 12.915 -5.331 1.00 93.25 81 GLU A O 1
ATOM 623 N N . LEU A 1 82 ? -6.628 11.431 -5.555 1.00 94.56 82 LEU A N 1
ATOM 624 C CA . LEU A 1 82 ? -7.490 10.241 -5.491 1.00 94.56 82 LEU A CA 1
ATOM 625 C C . LEU A 1 82 ? -7.996 9.915 -4.081 1.00 94.56 82 LEU A C 1
ATOM 627 O O . LEU A 1 82 ? -8.949 9.150 -3.917 1.00 94.56 82 LEU A O 1
ATOM 631 N N . LEU A 1 83 ? -7.347 10.449 -3.045 1.00 95.25 83 LEU A N 1
ATOM 632 C CA . LEU A 1 83 ? -7.758 10.207 -1.669 1.00 95.25 83 LEU A CA 1
ATOM 633 C C . LEU A 1 83 ? -8.902 11.125 -1.263 1.00 95.25 83 LEU A C 1
ATOM 635 O O . LEU A 1 83 ? -8.939 12.313 -1.591 1.00 95.25 83 LEU A O 1
ATOM 639 N N . ARG A 1 84 ? -9.785 10.594 -0.421 1.00 94.38 84 ARG A N 1
ATOM 640 C CA . ARG A 1 84 ? -10.835 11.399 0.199 1.00 94.38 84 ARG A CA 1
ATOM 641 C C . ARG A 1 84 ? -10.235 12.525 1.055 1.00 94.38 84 ARG A C 1
ATOM 643 O O . ARG A 1 84 ? -9.143 12.360 1.614 1.00 94.38 84 ARG A O 1
ATOM 650 N N . PRO A 1 85 ? -10.938 13.662 1.211 1.00 90.56 85 PRO A N 1
ATOM 651 C CA . PRO A 1 85 ? -10.450 14.816 1.968 1.00 90.56 85 PRO A CA 1
ATOM 652 C C . PRO A 1 85 ? -10.006 14.509 3.408 1.00 90.56 85 PRO A C 1
ATOM 654 O O . PRO A 1 85 ? -9.101 15.172 3.925 1.00 90.56 85 PRO A O 1
ATOM 657 N N . GLU A 1 86 ? -10.629 13.517 4.041 1.00 93.12 86 GLU A N 1
ATOM 658 C CA . GLU A 1 86 ? -10.411 13.081 5.422 1.00 93.12 86 GLU A CA 1
ATOM 659 C C . GLU A 1 86 ? -9.212 12.139 5.572 1.00 93.12 86 GLU A C 1
ATOM 661 O O . GLU A 1 86 ? -8.707 11.955 6.683 1.00 93.12 86 GLU A O 1
ATOM 666 N N . ASP A 1 87 ? -8.749 11.555 4.469 1.00 94.75 87 ASP A N 1
ATOM 667 C CA . ASP A 1 87 ? -7.712 10.535 4.478 1.00 94.75 87 ASP A CA 1
ATOM 668 C C . ASP A 1 87 ? -6.330 11.137 4.223 1.00 94.75 87 ASP A C 1
ATOM 670 O O . ASP A 1 87 ? -6.166 12.113 3.481 1.00 94.75 87 ASP A O 1
ATOM 674 N N . THR A 1 88 ? -5.330 10.541 4.871 1.00 92.06 88 THR A N 1
ATOM 675 C CA . THR A 1 88 ? -3.931 10.982 4.853 1.00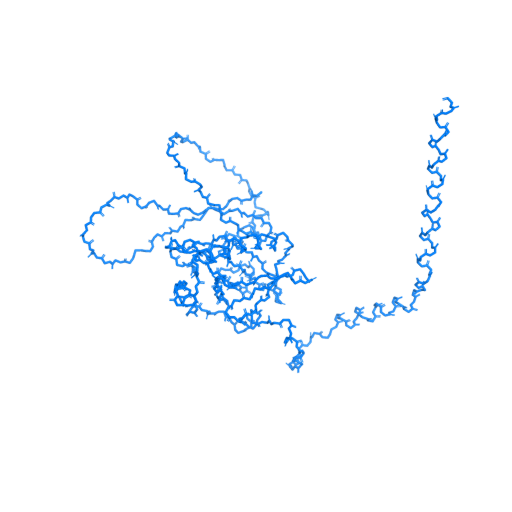 92.06 88 THR A CA 1
ATOM 676 C C . THR A 1 88 ? -2.995 9.838 4.523 1.00 92.06 88 THR A C 1
ATOM 678 O O . THR A 1 88 ? -3.086 8.772 5.137 1.00 92.06 88 THR A O 1
ATOM 681 N N . ILE A 1 89 ? -2.029 10.098 3.645 1.00 94.56 89 ILE A N 1
ATOM 682 C CA . ILE A 1 89 ? -0.904 9.193 3.393 1.00 94.56 89 ILE A CA 1
ATOM 683 C C . ILE A 1 89 ? 0.023 9.230 4.608 1.00 94.56 89 ILE A C 1
ATOM 685 O O . ILE A 1 89 ? 0.526 10.288 4.960 1.00 94.56 89 ILE A O 1
ATOM 689 N N . LYS A 1 90 ? 0.277 8.089 5.248 1.00 93.75 90 LYS A N 1
ATOM 690 C CA . LYS A 1 90 ? 1.325 7.934 6.269 1.00 93.75 90 LYS A CA 1
ATOM 691 C C . LYS A 1 90 ? 2.683 7.673 5.633 1.00 93.75 90 LYS A C 1
ATOM 693 O O . LYS A 1 90 ? 3.683 8.243 6.058 1.00 93.75 90 LYS A O 1
ATOM 698 N N . LEU A 1 91 ? 2.704 6.838 4.602 1.00 95.81 91 LEU A N 1
ATOM 699 C CA . LEU A 1 91 ? 3.899 6.455 3.864 1.00 95.81 91 LEU A CA 1
ATOM 700 C C . LEU A 1 91 ? 3.505 6.110 2.429 1.00 95.81 91 LEU A C 1
ATOM 702 O O . LEU A 1 91 ? 2.480 5.467 2.227 1.00 95.81 91 LEU A O 1
ATOM 706 N N . ALA A 1 92 ? 4.335 6.477 1.460 1.00 96.06 92 ALA A N 1
ATOM 707 C CA . ALA A 1 92 ? 4.269 5.968 0.099 1.00 96.06 92 ALA A CA 1
ATOM 708 C C . ALA A 1 92 ? 5.633 5.429 -0.319 1.00 96.06 92 ALA A C 1
ATOM 710 O O . ALA A 1 92 ? 6.638 6.124 -0.177 1.00 96.06 92 ALA A O 1
ATOM 711 N N . VAL A 1 93 ? 5.683 4.211 -0.849 1.00 95.88 93 VAL A N 1
ATOM 712 C CA . VAL A 1 93 ? 6.912 3.630 -1.394 1.00 95.88 93 VAL A CA 1
ATOM 713 C C . VAL A 1 93 ? 6.702 3.135 -2.807 1.00 95.88 93 VAL A C 1
ATOM 715 O O . VAL A 1 93 ? 5.627 2.647 -3.146 1.00 95.88 93 VAL A O 1
ATOM 718 N N . GLN A 1 94 ? 7.740 3.251 -3.624 1.00 95.44 94 GLN A N 1
ATOM 719 C CA . GLN A 1 94 ? 7.743 2.652 -4.948 1.00 95.44 94 GLN A CA 1
ATOM 720 C C . GLN A 1 94 ? 8.018 1.147 -4.833 1.00 95.44 94 GLN A C 1
ATOM 722 O O . GLN A 1 94 ? 8.914 0.728 -4.092 1.00 95.44 94 GLN A O 1
ATOM 727 N N . LEU A 1 95 ? 7.262 0.351 -5.582 1.00 94.94 95 LEU A N 1
ATOM 728 C CA . LEU A 1 95 ? 7.498 -1.076 -5.755 1.00 94.94 95 LEU A CA 1
ATOM 729 C C . LEU A 1 95 ? 8.233 -1.349 -7.069 1.00 94.94 95 LEU A C 1
ATOM 731 O O . LEU A 1 95 ? 8.175 -0.561 -8.016 1.00 94.94 95 LEU A O 1
ATOM 735 N N . GLU A 1 96 ? 8.916 -2.482 -7.113 1.00 93.25 96 GLU A N 1
ATOM 736 C CA . GLU A 1 96 ? 9.337 -3.113 -8.352 1.00 93.25 96 GLU A CA 1
ATOM 737 C C . GLU A 1 96 ? 8.098 -3.464 -9.185 1.00 93.25 96 GLU A C 1
ATOM 739 O O . GLU A 1 96 ? 7.062 -3.858 -8.644 1.00 93.25 96 GLU A O 1
ATOM 744 N N . SER A 1 97 ? 8.204 -3.293 -10.503 1.00 89.19 97 SER A N 1
ATOM 745 C CA . SER A 1 97 ? 7.168 -3.699 -11.450 1.00 89.19 97 SER A CA 1
ATOM 746 C C . SER A 1 97 ? 7.760 -4.614 -12.507 1.00 89.19 97 SER A C 1
ATOM 748 O O . SER A 1 97 ? 8.905 -4.441 -12.927 1.00 89.19 97 SER A O 1
ATOM 750 N N . VAL A 1 98 ? 6.949 -5.562 -12.973 1.00 86.25 98 VAL A N 1
ATOM 751 C CA . VAL A 1 98 ? 7.294 -6.445 -14.094 1.00 86.25 98 VAL A CA 1
ATOM 752 C C . VAL A 1 98 ? 7.431 -5.642 -15.395 1.00 86.25 98 VAL A C 1
ATOM 754 O O . VAL A 1 98 ? 8.198 -6.013 -16.283 1.00 86.25 98 VAL A O 1
ATOM 757 N N . SER A 1 99 ? 6.717 -4.516 -15.518 1.00 85.94 99 SER A N 1
ATOM 758 C CA . SER A 1 99 ? 6.859 -3.613 -16.661 1.00 85.94 99 SER A CA 1
ATOM 759 C C . SER A 1 99 ? 7.868 -2.500 -16.368 1.00 85.94 99 SER A C 1
ATOM 761 O O . SER A 1 99 ? 7.654 -1.724 -15.438 1.00 85.94 99 SER A O 1
ATOM 763 N N . PRO A 1 100 ? 8.903 -2.309 -17.208 1.00 82.81 100 PRO A N 1
ATOM 764 C CA . PRO A 1 100 ? 9.912 -1.270 -16.993 1.00 82.81 100 PRO A CA 1
ATOM 765 C C . PRO A 1 100 ? 9.370 0.152 -17.185 1.00 82.81 100 PRO A C 1
ATOM 767 O O . PRO A 1 100 ? 10.027 1.121 -16.809 1.00 82.81 100 PRO A O 1
ATOM 770 N N . THR A 1 101 ? 8.204 0.298 -17.818 1.00 87.88 101 THR A N 1
ATOM 771 C CA . THR A 1 101 ? 7.581 1.604 -18.037 1.00 87.88 101 THR A CA 1
ATOM 772 C C . THR A 1 101 ? 6.669 2.005 -16.893 1.00 87.88 101 THR A C 1
ATOM 774 O O . THR A 1 101 ? 6.590 3.193 -16.596 1.00 87.88 101 THR A O 1
ATOM 777 N N . ARG A 1 102 ? 5.988 1.047 -16.256 1.00 90.50 102 ARG A N 1
ATOM 778 C CA . ARG A 1 102 ? 4.978 1.339 -15.240 1.00 90.50 102 ARG A CA 1
ATOM 779 C C . ARG A 1 102 ? 5.640 1.683 -13.920 1.00 90.50 102 ARG A C 1
ATOM 781 O O . ARG A 1 102 ? 6.677 1.133 -13.556 1.00 90.50 102 ARG A O 1
ATOM 788 N N . VAL A 1 103 ? 5.005 2.588 -13.191 1.00 93.38 103 VAL A N 1
ATOM 789 C CA . VAL A 1 103 ? 5.421 2.926 -11.834 1.00 93.38 103 VAL A CA 1
ATOM 790 C C . VAL A 1 103 ? 4.309 2.544 -10.886 1.00 93.38 103 VAL A C 1
ATOM 792 O O . VAL A 1 103 ? 3.155 2.909 -11.084 1.00 93.38 103 VAL A O 1
ATOM 795 N N . ARG A 1 104 ? 4.686 1.815 -9.843 1.00 95.38 104 ARG A N 1
ATOM 796 C CA . ARG A 1 104 ? 3.770 1.275 -8.857 1.00 95.38 104 ARG A CA 1
ATOM 797 C C . ARG A 1 104 ? 4.123 1.794 -7.479 1.00 95.38 104 ARG A C 1
ATOM 799 O O . ARG A 1 104 ? 5.287 1.749 -7.082 1.00 95.38 104 ARG A O 1
ATOM 806 N N . TYR A 1 105 ? 3.119 2.255 -6.749 1.00 97.06 105 TYR A N 1
ATOM 807 C CA . TYR A 1 105 ? 3.265 2.710 -5.377 1.00 97.06 105 TYR A CA 1
ATOM 808 C C . TYR A 1 105 ? 2.416 1.871 -4.436 1.00 97.06 105 TYR A C 1
ATOM 810 O O . TYR A 1 105 ? 1.236 1.646 -4.686 1.00 97.06 105 TYR A O 1
ATOM 818 N N . LEU A 1 106 ? 3.012 1.465 -3.321 1.00 97.81 106 LEU A N 1
ATOM 819 C CA . LEU A 1 106 ? 2.282 1.006 -2.151 1.00 97.81 106 LEU A CA 1
ATOM 820 C C . LEU A 1 106 ? 2.204 2.157 -1.159 1.00 97.81 106 LEU A C 1
ATOM 822 O O . LEU A 1 106 ? 3.238 2.708 -0.765 1.00 97.81 106 LEU A O 1
ATOM 826 N N . ILE A 1 107 ? 0.994 2.509 -0.738 1.00 97.50 107 ILE A N 1
ATOM 827 C CA . ILE A 1 107 ? 0.785 3.563 0.248 1.00 97.50 107 ILE A CA 1
ATOM 828 C C . ILE A 1 107 ? 0.020 3.075 1.463 1.00 97.50 107 ILE A C 1
ATOM 830 O O . ILE A 1 107 ? -0.936 2.316 1.353 1.00 97.50 107 ILE A O 1
ATOM 834 N N . VAL A 1 108 ? 0.431 3.562 2.629 1.00 97.69 108 VAL A N 1
ATOM 835 C CA . VAL A 1 108 ? -0.278 3.385 3.892 1.00 97.69 108 VAL A CA 1
ATOM 836 C C . VAL A 1 108 ? -1.152 4.610 4.101 1.00 97.69 108 VAL A C 1
ATOM 838 O O . VAL A 1 108 ? -0.634 5.725 4.172 1.00 97.69 108 VAL A O 1
ATOM 841 N N . VAL A 1 109 ? -2.460 4.418 4.225 1.00 97.06 109 VAL A N 1
ATOM 842 C CA . VAL A 1 109 ? -3.434 5.498 4.409 1.00 97.06 109 VAL A CA 1
ATOM 843 C C . VAL A 1 109 ? -4.150 5.318 5.737 1.00 97.06 109 VAL A C 1
ATOM 845 O O . VAL A 1 109 ? -4.557 4.213 6.084 1.00 97.06 109 VAL A O 1
ATOM 848 N N . SER A 1 110 ? -4.325 6.411 6.475 1.00 95.12 110 SER A N 1
ATOM 849 C CA . SER A 1 110 ? -5.181 6.459 7.664 1.00 95.12 110 SER A CA 1
ATOM 850 C C . SER A 1 110 ? -6.275 7.497 7.484 1.00 95.12 110 SER A C 1
ATOM 852 O O . SER A 1 110 ? -6.055 8.514 6.822 1.00 95.12 110 SER A O 1
ATOM 854 N N . THR A 1 111 ? -7.404 7.300 8.153 1.00 93.50 111 THR A N 1
ATOM 855 C CA . THR A 1 111 ? -8.501 8.268 8.149 1.00 93.50 111 THR A CA 1
ATOM 856 C C . THR A 1 111 ? -8.473 9.163 9.393 1.00 93.50 111 THR A C 1
ATOM 858 O O . THR A 1 111 ? -8.090 8.730 10.484 1.00 93.50 111 THR A O 1
ATOM 861 N N . LEU A 1 112 ? -8.873 10.431 9.254 1.00 87.31 112 LEU A N 1
ATOM 862 C CA . LEU A 1 112 ? -8.931 11.382 10.371 1.00 87.31 112 LEU A CA 1
ATOM 863 C C . LEU A 1 112 ? -9.934 10.957 11.458 1.00 87.31 112 LEU A C 1
ATOM 865 O O . LEU A 1 112 ? -9.691 11.215 12.636 1.00 87.31 112 LEU A O 1
ATOM 869 N N . GLY A 1 113 ? -11.036 10.303 11.071 1.00 81.88 113 GLY A N 1
ATOM 870 C CA . GLY A 1 113 ? -12.107 9.897 11.989 1.00 81.88 113 GLY A CA 1
ATOM 871 C C . GLY A 1 113 ? -11.689 8.822 12.995 1.00 81.88 113 GLY A C 1
ATOM 872 O O . GLY A 1 113 ? -12.204 8.792 14.110 1.00 81.88 113 GLY A O 1
ATOM 873 N N . ASN A 1 114 ? -10.720 7.979 12.632 1.00 88.31 114 ASN A N 1
ATOM 874 C CA . ASN A 1 114 ? -10.185 6.936 13.493 1.00 88.31 114 ASN A CA 1
ATOM 875 C C . ASN A 1 114 ? -8.734 6.615 13.107 1.00 88.31 114 ASN A C 1
ATOM 877 O O . ASN A 1 114 ? -8.471 5.840 12.192 1.00 88.31 114 ASN A O 1
ATOM 881 N N . LYS A 1 115 ? -7.770 7.177 13.848 1.00 87.94 115 LYS A N 1
ATOM 882 C CA . LYS A 1 115 ? -6.328 6.961 13.605 1.00 87.94 115 LYS A CA 1
ATOM 883 C C . LYS A 1 115 ? -5.868 5.510 13.826 1.00 87.94 115 LYS A C 1
ATOM 885 O O . LYS A 1 115 ? -4.717 5.188 13.520 1.00 87.94 115 LYS A O 1
ATOM 890 N N . GLN A 1 116 ? -6.721 4.662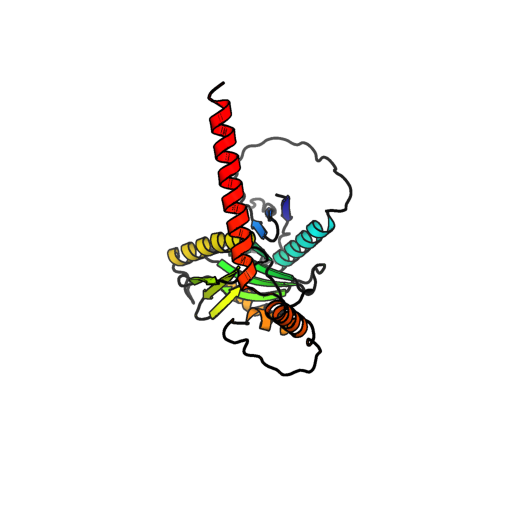 14.408 1.00 93.44 116 GLN A N 1
ATOM 891 C CA . GLN A 1 116 ? -6.444 3.237 14.589 1.00 93.44 116 GLN A CA 1
ATOM 892 C C . GLN A 1 116 ? -6.725 2.436 13.315 1.00 93.44 116 GLN A C 1
ATOM 894 O O . GLN A 1 116 ? -6.159 1.365 13.132 1.00 93.44 116 GLN A O 1
ATOM 899 N N . GLU A 1 117 ? -7.552 2.976 12.419 1.00 95.56 117 GLU A N 1
ATOM 900 C CA . GLU A 1 117 ? -7.881 2.357 11.143 1.00 95.56 117 GLU A CA 1
ATOM 901 C C . GLU A 1 117 ? -6.873 2.773 10.072 1.00 95.56 117 GLU A C 1
ATOM 903 O O . GLU A 1 117 ? -6.510 3.946 9.922 1.00 95.56 117 GLU A O 1
ATOM 908 N N . SER A 1 118 ? -6.383 1.797 9.318 1.00 97.44 118 SER A N 1
ATOM 909 C CA . SER A 1 118 ? -5.486 2.028 8.193 1.00 97.44 118 SER A CA 1
ATOM 910 C C . SER A 1 118 ? -5.765 1.032 7.075 1.00 97.44 118 SER A C 1
ATOM 912 O O . SER A 1 118 ? -6.187 -0.094 7.329 1.00 97.44 118 SER A O 1
ATOM 914 N N . ILE A 1 119 ? -5.496 1.443 5.841 1.00 97.62 119 ILE A N 1
ATOM 915 C CA . ILE A 1 119 ? -5.491 0.556 4.676 1.00 97.62 119 ILE A CA 1
ATOM 916 C C . ILE A 1 119 ? -4.172 0.703 3.931 1.00 97.62 119 ILE A C 1
ATOM 918 O O . ILE A 1 119 ? -3.527 1.756 3.978 1.00 97.62 119 ILE A O 1
ATOM 922 N N . LEU A 1 120 ? -3.797 -0.346 3.214 1.00 98.12 120 LEU A N 1
ATOM 923 C CA . LEU A 1 120 ? -2.822 -0.271 2.144 1.00 98.12 120 LEU A CA 1
ATOM 924 C C . LEU A 1 120 ? -3.559 -0.041 0.825 1.00 98.12 120 LEU A C 1
ATOM 926 O O . LEU A 1 120 ? -4.535 -0.731 0.528 1.00 98.12 120 LEU A O 1
ATOM 930 N N . LEU A 1 121 ? -3.085 0.915 0.032 1.00 98.06 121 LEU A N 1
ATOM 931 C CA . LEU A 1 121 ? -3.516 1.089 -1.351 1.00 98.06 121 LEU A CA 1
ATOM 932 C C . LEU A 1 121 ? -2.344 0.814 -2.284 1.00 98.06 121 LEU A C 1
ATOM 934 O O . LEU A 1 121 ? -1.241 1.324 -2.074 1.00 98.06 121 LEU A O 1
ATOM 938 N N . GLY A 1 122 ? -2.602 0.030 -3.321 1.00 97.75 122 GLY A N 1
ATOM 939 C CA . GLY A 1 122 ? -1.723 -0.078 -4.473 1.00 97.75 122 GLY A CA 1
ATOM 940 C C . GLY A 1 122 ? -2.188 0.883 -5.552 1.00 97.75 122 GLY A C 1
ATOM 941 O O . GLY A 1 122 ? -3.344 0.829 -5.974 1.00 97.75 122 GLY A O 1
ATOM 942 N N . MET A 1 123 ? -1.296 1.769 -5.975 1.00 97.31 123 MET A N 1
ATOM 943 C CA . MET A 1 123 ? -1.553 2.763 -7.008 1.00 97.31 123 MET A CA 1
ATOM 944 C C . MET A 1 123 ? -0.619 2.557 -8.195 1.00 97.31 123 MET A C 1
ATOM 946 O O . MET A 1 123 ? 0.578 2.323 -8.010 1.00 97.31 123 MET A O 1
ATOM 950 N N . ASP A 1 124 ? -1.159 2.672 -9.403 1.00 96.44 124 ASP A N 1
ATOM 951 C CA . ASP A 1 124 ? -0.426 2.474 -10.650 1.00 96.44 124 ASP A CA 1
ATOM 952 C C . ASP A 1 124 ? -0.394 3.750 -11.494 1.00 96.44 124 ASP A C 1
ATOM 954 O O . ASP A 1 124 ? -1.398 4.452 -11.636 1.00 96.44 124 ASP A O 1
ATOM 958 N N . PHE A 1 125 ? 0.762 3.980 -12.114 1.00 95.00 125 PHE A N 1
ATOM 959 C CA . PHE A 1 125 ? 0.987 4.966 -13.161 1.00 95.00 125 PHE A CA 1
ATOM 960 C C . PHE A 1 125 ? 1.403 4.245 -14.451 1.00 95.00 125 PHE A C 1
ATOM 962 O O . PHE A 1 125 ? 2.325 3.418 -14.423 1.00 95.00 125 PHE A O 1
ATOM 969 N N . PRO A 1 126 ? 0.795 4.572 -15.606 1.00 90.50 126 PRO A N 1
ATOM 970 C CA . PRO A 1 126 ? 1.084 3.895 -16.869 1.00 90.50 126 PRO A CA 1
ATOM 971 C C . PRO A 1 126 ? 2.518 4.144 -17.352 1.00 90.50 126 PRO A C 1
ATOM 973 O O . PRO A 1 126 ? 3.092 3.308 -18.050 1.00 90.50 126 PRO A O 1
ATOM 976 N N . ASN A 1 127 ? 3.103 5.289 -16.985 1.00 87.81 127 ASN A N 1
ATOM 977 C CA . ASN A 1 127 ? 4.514 5.581 -17.197 1.00 87.81 127 ASN A CA 1
ATOM 978 C C . ASN A 1 127 ? 5.092 6.518 -16.119 1.00 87.81 127 ASN A C 1
ATOM 980 O O . ASN A 1 127 ? 4.346 7.209 -15.425 1.00 87.81 127 ASN A O 1
ATOM 984 N N . SER A 1 128 ? 6.423 6.572 -16.009 1.00 85.38 128 SER A N 1
ATOM 985 C CA . SER A 1 128 ? 7.157 7.372 -15.010 1.00 85.38 128 SER A CA 1
ATOM 986 C C . SER A 1 128 ? 6.940 8.886 -15.062 1.00 85.38 128 SER A C 1
ATOM 988 O O . SER A 1 128 ? 7.204 9.566 -14.071 1.00 85.38 128 SER A O 1
ATOM 990 N N . ASP A 1 129 ? 6.491 9.422 -16.196 1.00 86.00 129 ASP A N 1
ATOM 991 C CA . ASP A 1 129 ? 6.262 10.858 -16.383 1.00 86.00 129 ASP A CA 1
ATOM 992 C C . ASP A 1 129 ? 4.772 11.236 -16.331 1.00 86.00 129 ASP A C 1
ATOM 994 O O . ASP A 1 129 ? 4.441 12.422 -16.408 1.00 86.00 129 ASP A O 1
ATOM 998 N N . SER A 1 130 ? 3.886 10.248 -16.179 1.00 86.31 130 SER A N 1
ATOM 999 C CA . SER A 1 130 ? 2.437 10.422 -16.162 1.00 86.31 130 SER A CA 1
ATOM 1000 C C . SER A 1 130 ? 1.934 10.936 -14.816 1.00 86.31 130 SER A C 1
ATOM 1002 O O . SER A 1 130 ? 2.457 10.601 -13.754 1.00 86.31 130 SER A O 1
ATOM 1004 N N . ASP A 1 131 ? 0.873 11.728 -14.887 1.00 87.44 131 ASP A N 1
ATOM 1005 C CA . ASP A 1 131 ? 0.023 12.171 -13.786 1.00 87.44 131 ASP A CA 1
ATOM 1006 C C . ASP A 1 131 ? -1.253 11.321 -13.637 1.00 87.44 131 ASP A C 1
ATOM 1008 O O . ASP A 1 131 ? -2.004 11.507 -12.684 1.00 87.44 131 ASP A O 1
ATOM 1012 N N . GLN A 1 132 ? -1.493 10.359 -14.534 1.00 91.81 132 GLN A N 1
ATOM 1013 C CA . GLN A 1 132 ? -2.646 9.465 -14.463 1.00 91.81 132 GLN A CA 1
ATOM 1014 C C . GLN A 1 132 ? -2.386 8.374 -13.428 1.00 91.81 132 GLN A C 1
ATOM 1016 O O . GLN A 1 132 ? -1.706 7.384 -13.698 1.00 91.81 132 GLN A O 1
ATOM 1021 N N . CYS A 1 133 ? -2.922 8.590 -12.232 1.00 95.38 133 CYS A N 1
ATOM 1022 C CA . CYS A 1 133 ? -2.894 7.641 -11.132 1.00 95.38 133 CYS A CA 1
ATOM 1023 C C . CYS A 1 133 ? -4.191 6.822 -11.131 1.00 95.38 133 CYS A C 1
ATOM 1025 O O . CYS A 1 133 ? -5.271 7.373 -11.333 1.00 95.38 133 CYS A O 1
ATOM 1027 N N . THR A 1 134 ? -4.095 5.520 -10.875 1.00 97.00 134 THR A N 1
ATOM 1028 C CA . THR A 1 134 ? -5.254 4.631 -10.686 1.00 97.00 134 THR A CA 1
ATOM 1029 C C . THR A 1 134 ? -5.054 3.761 -9.454 1.00 97.00 134 THR A C 1
ATOM 1031 O O . THR A 1 134 ? -3.918 3.532 -9.038 1.00 97.00 134 THR A O 1
ATOM 1034 N N . ILE A 1 135 ? -6.146 3.275 -8.862 1.00 97.81 135 ILE A N 1
ATOM 1035 C CA . ILE A 1 135 ? -6.096 2.336 -7.736 1.00 97.81 135 ILE A CA 1
ATOM 1036 C C . ILE A 1 135 ? -6.215 0.915 -8.282 1.00 97.81 135 ILE A C 1
ATOM 1038 O O . ILE A 1 135 ? -7.192 0.589 -8.959 1.00 97.81 135 ILE A O 1
ATOM 1042 N N . GLY A 1 136 ? -5.229 0.080 -7.958 1.00 96.31 136 GLY A N 1
ATOM 1043 C CA . GLY A 1 136 ? -5.151 -1.316 -8.388 1.00 96.31 136 GLY A CA 1
ATOM 1044 C C . GLY A 1 136 ? -5.237 -2.324 -7.242 1.00 96.31 136 GLY A C 1
ATOM 1045 O O . GLY A 1 136 ? -5.470 -3.504 -7.482 1.00 96.31 136 GLY A O 1
ATOM 1046 N N . LEU A 1 137 ? -5.083 -1.873 -5.995 1.00 96.75 137 LEU A N 1
ATOM 1047 C CA . LEU A 1 137 ? -5.204 -2.722 -4.813 1.00 96.75 137 LEU A CA 1
ATOM 1048 C C . LEU A 1 137 ? -5.776 -1.934 -3.638 1.00 96.75 137 LEU A C 1
ATOM 1050 O O . LEU A 1 137 ? -5.365 -0.802 -3.382 1.00 96.75 137 LEU A O 1
ATOM 1054 N N . VAL A 1 138 ? -6.656 -2.583 -2.880 1.00 97.38 138 VAL A N 1
ATOM 1055 C CA . VAL A 1 138 ? -7.113 -2.126 -1.568 1.00 97.38 138 VAL A CA 1
ATOM 1056 C C . VAL A 1 138 ? -6.948 -3.287 -0.600 1.00 97.38 138 VAL A C 1
ATOM 1058 O O . VAL A 1 138 ? -7.568 -4.326 -0.787 1.00 97.38 138 VAL A O 1
ATOM 1061 N N . LEU A 1 139 ? -6.105 -3.126 0.418 1.00 96.81 139 LEU A N 1
ATOM 1062 C CA . LEU A 1 139 ? -5.878 -4.151 1.434 1.00 96.81 139 LEU A CA 1
ATOM 1063 C C . LEU A 1 139 ? -6.088 -3.540 2.826 1.00 96.81 139 LEU A C 1
ATOM 1065 O O . LEU A 1 139 ? -5.254 -2.752 3.287 1.00 96.81 139 LEU A O 1
ATOM 1069 N N . PRO A 1 140 ? -7.210 -3.839 3.499 1.00 96.75 140 PRO A N 1
ATOM 1070 C CA . PRO A 1 140 ? -7.470 -3.317 4.834 1.00 96.75 140 PRO A CA 1
ATOM 1071 C C . PRO A 1 140 ? -6.492 -3.888 5.873 1.00 96.75 140 PRO A C 1
ATOM 1073 O O . PRO A 1 140 ? -6.046 -5.026 5.741 1.00 96.75 140 PRO A O 1
ATOM 1076 N N . VAL A 1 141 ? -6.157 -3.112 6.910 1.00 97.19 141 VAL A N 1
ATOM 1077 C CA . VAL A 1 141 ? -5.317 -3.575 8.031 1.00 97.19 141 VAL A CA 1
ATOM 1078 C C . VAL A 1 141 ? -6.208 -3.898 9.229 1.00 97.19 141 VAL A C 1
ATOM 1080 O O . VAL A 1 141 ? -6.597 -3.014 9.993 1.00 97.19 141 VAL A O 1
ATOM 1083 N N . TRP A 1 142 ? -6.532 -5.177 9.374 1.00 96.69 142 TRP A N 1
ATOM 1084 C CA . TRP A 1 142 ? -7.309 -5.733 10.481 1.00 96.69 142 TRP A CA 1
ATOM 1085 C C . TRP A 1 142 ? -6.430 -6.054 11.695 1.00 96.69 142 TRP A C 1
ATOM 1087 O O . TRP A 1 142 ? -5.200 -6.084 11.620 1.00 96.69 142 TRP A O 1
ATOM 1097 N N . SER A 1 143 ? -7.063 -6.355 12.827 1.00 96.00 143 SER A N 1
ATOM 1098 C CA . SER A 1 143 ? -6.378 -6.792 14.047 1.00 96.00 143 SER A CA 1
ATOM 1099 C C . SER A 1 143 ? -5.620 -8.116 13.897 1.00 96.00 143 SER A C 1
ATOM 1101 O O . SER A 1 143 ? -4.709 -8.381 14.671 1.00 96.00 143 SER A O 1
ATOM 1103 N N . ASP A 1 144 ? -5.985 -8.958 12.934 1.00 94.81 144 ASP A N 1
ATOM 1104 C CA . ASP A 1 144 ? -5.317 -10.228 12.636 1.00 94.81 144 ASP A CA 1
ATOM 1105 C C . ASP A 1 144 ? -4.360 -10.137 11.438 1.00 94.81 144 ASP A C 1
ATOM 1107 O O . ASP A 1 144 ? -3.819 -11.158 11.018 1.00 94.81 144 ASP A O 1
ATOM 1111 N N . THR A 1 145 ? -4.126 -8.936 10.892 1.00 96.69 145 THR A N 1
ATOM 1112 C CA . THR A 1 145 ? -3.196 -8.754 9.773 1.00 96.69 145 THR A CA 1
ATOM 1113 C C . THR A 1 145 ? -1.788 -9.184 10.172 1.00 96.69 145 THR A C 1
ATOM 1115 O O . THR A 1 145 ? -1.234 -8.723 11.171 1.00 96.69 145 THR A O 1
ATOM 1118 N N . GLN A 1 146 ? -1.200 -10.061 9.364 1.00 95.44 146 GLN A N 1
ATOM 1119 C CA . GLN A 1 146 ? 0.134 -10.611 9.578 1.00 95.44 146 GLN A CA 1
ATOM 1120 C C . GLN A 1 146 ? 1.084 -10.130 8.489 1.00 95.44 146 GLN A C 1
ATOM 1122 O O . GLN A 1 146 ? 0.704 -10.010 7.325 1.00 95.44 146 GLN A O 1
ATOM 1127 N N . VAL A 1 147 ? 2.331 -9.865 8.874 1.00 95.56 147 VAL A N 1
ATOM 1128 C CA . VAL A 1 147 ? 3.382 -9.397 7.968 1.00 95.56 147 VAL A CA 1
ATOM 1129 C C . VAL A 1 147 ? 4.583 -10.324 8.092 1.00 95.56 147 VAL A C 1
ATOM 1131 O O . VAL A 1 147 ? 5.069 -10.553 9.201 1.00 95.56 147 VAL A O 1
ATOM 1134 N N . TYR A 1 148 ? 5.071 -10.825 6.962 1.00 93.38 148 TYR A N 1
ATOM 1135 C CA . TYR A 1 148 ? 6.210 -11.734 6.885 1.00 93.38 148 TYR A CA 1
ATOM 1136 C C . TYR A 1 148 ? 7.261 -11.197 5.919 1.00 93.38 148 TYR A C 1
ATOM 1138 O O . TYR A 1 148 ? 6.942 -10.518 4.950 1.00 93.38 148 TYR A O 1
ATOM 1146 N N . LEU A 1 149 ? 8.530 -11.478 6.205 1.00 91.81 149 LEU A N 1
ATOM 1147 C CA . LEU A 1 149 ? 9.626 -11.167 5.293 1.00 91.81 149 LEU A CA 1
ATOM 1148 C C . LEU A 1 149 ? 9.779 -12.295 4.282 1.00 91.81 149 LEU A C 1
ATOM 1150 O O . LEU A 1 149 ? 9.867 -13.460 4.674 1.00 91.81 149 LEU A O 1
ATOM 1154 N N . ASP A 1 150 ? 9.899 -11.926 3.013 1.00 82.81 150 ASP A N 1
ATOM 1155 C CA . ASP A 1 150 ? 10.188 -12.866 1.943 1.00 82.81 150 ASP A CA 1
ATOM 1156 C C . ASP A 1 150 ? 11.707 -12.853 1.684 1.00 82.81 150 ASP A C 1
ATOM 1158 O O . ASP A 1 150 ? 12.373 -11.814 1.731 1.00 82.81 150 ASP A O 1
ATOM 1162 N N . GLY A 1 151 ? 12.305 -14.028 1.469 1.00 75.56 151 GLY A N 1
ATOM 1163 C CA . GLY A 1 151 ? 13.766 -14.186 1.369 1.00 75.56 151 GLY A CA 1
ATOM 1164 C C . GLY A 1 151 ? 14.416 -13.531 0.141 1.00 75.56 151 GLY A C 1
ATOM 1165 O O . GLY A 1 151 ? 15.637 -13.565 0.010 1.00 75.56 151 GLY A O 1
ATOM 1166 N N . ASP A 1 152 ? 13.622 -12.945 -0.753 1.00 80.81 152 ASP A N 1
ATOM 1167 C CA . ASP A 1 152 ? 14.028 -12.326 -2.016 1.00 80.81 152 ASP A CA 1
ATOM 1168 C C . ASP A 1 152 ? 14.033 -10.786 -1.972 1.00 80.81 152 ASP A C 1
ATOM 1170 O O . ASP A 1 152 ? 14.154 -10.136 -3.008 1.00 80.81 152 ASP A O 1
ATOM 1174 N N . GLY A 1 153 ? 13.939 -10.192 -0.777 1.00 82.62 153 GLY A N 1
ATOM 1175 C CA . GLY A 1 153 ? 13.918 -8.736 -0.598 1.00 82.62 153 GLY A CA 1
ATOM 1176 C C . GLY A 1 153 ? 12.519 -8.118 -0.667 1.00 82.62 153 GLY A C 1
ATOM 1177 O O . GLY A 1 153 ? 12.402 -6.891 -0.698 1.00 82.62 153 GLY A O 1
ATOM 1178 N N . GLY A 1 154 ? 11.476 -8.951 -0.673 1.00 91.94 154 GLY A N 1
ATOM 1179 C CA . GLY A 1 154 ? 10.087 -8.550 -0.491 1.00 91.94 154 GLY A CA 1
ATOM 1180 C C . GLY A 1 154 ? 9.554 -8.783 0.925 1.00 91.94 154 GLY A C 1
ATOM 1181 O O . GLY A 1 154 ? 10.259 -9.189 1.853 1.00 91.94 154 GLY A O 1
ATOM 1182 N N . PHE A 1 155 ? 8.267 -8.509 1.084 1.00 94.69 155 PHE A N 1
ATOM 1183 C CA . PHE A 1 155 ? 7.492 -8.883 2.256 1.00 94.69 155 PHE A CA 1
ATOM 1184 C C . PHE A 1 155 ? 6.063 -9.225 1.840 1.00 94.69 155 PHE A C 1
ATOM 1186 O O . PHE A 1 155 ? 5.509 -8.630 0.909 1.00 94.69 155 PHE A O 1
ATOM 1193 N N . SER A 1 156 ? 5.444 -10.128 2.584 1.00 94.50 156 SER A N 1
ATOM 1194 C CA . SER A 1 156 ? 4.069 -10.547 2.386 1.00 94.50 156 SER A CA 1
ATOM 1195 C C . SER A 1 156 ? 3.176 -10.017 3.501 1.00 94.50 156 SER A C 1
ATOM 1197 O O . SER A 1 156 ? 3.565 -9.932 4.667 1.00 94.50 156 SER A O 1
ATOM 1199 N N . VAL A 1 157 ? 1.960 -9.622 3.134 1.00 96.00 157 VAL A N 1
ATOM 1200 C CA . VAL A 1 157 ? 0.919 -9.167 4.059 1.00 96.00 157 VAL A CA 1
ATOM 1201 C C . VAL A 1 157 ? -0.283 -10.070 3.881 1.00 96.00 157 VAL A C 1
ATOM 1203 O O . VAL A 1 157 ? -0.804 -10.187 2.774 1.00 96.00 157 VAL A O 1
ATOM 1206 N N . THR A 1 158 ? -0.717 -10.696 4.968 1.00 95.12 158 THR A N 1
ATOM 1207 C CA . THR A 1 158 ? -1.924 -11.523 5.003 1.00 95.12 158 THR A CA 1
ATOM 1208 C C . THR A 1 158 ? -3.010 -10.786 5.766 1.00 95.12 158 THR A C 1
ATOM 1210 O O . THR A 1 158 ? -2.819 -10.451 6.935 1.00 95.12 158 THR A O 1
ATOM 1213 N N . SER A 1 159 ? -4.132 -10.517 5.105 1.00 92.56 159 SER A N 1
ATOM 1214 C CA . SER A 1 159 ? -5.283 -9.804 5.659 1.00 92.56 159 SER A CA 1
ATOM 1215 C C . SER A 1 159 ? -6.572 -10.453 5.163 1.00 92.56 159 SER A C 1
ATOM 1217 O O . SER A 1 159 ? -6.727 -10.643 3.962 1.00 92.56 159 SER A O 1
ATOM 1219 N N . ALA A 1 160 ? -7.484 -10.807 6.078 1.00 86.50 160 ALA A N 1
ATOM 1220 C CA . ALA A 1 160 ? -8.759 -11.464 5.759 1.00 86.50 160 ALA A CA 1
ATOM 1221 C C . ALA A 1 160 ? -8.615 -12.655 4.785 1.00 86.50 160 ALA A C 1
ATOM 1223 O O . ALA A 1 160 ? -9.326 -12.738 3.790 1.00 86.50 160 ALA A O 1
ATOM 1224 N N . GLU A 1 161 ? -7.672 -13.559 5.075 1.00 84.38 161 GLU A N 1
ATOM 1225 C CA . GLU A 1 161 ? -7.351 -14.755 4.267 1.00 84.38 161 GLU A CA 1
ATOM 1226 C C . GLU A 1 161 ? -6.709 -14.479 2.892 1.00 84.38 161 GLU A C 1
ATOM 1228 O O . GLU A 1 161 ? -6.322 -15.420 2.200 1.00 84.38 161 GLU A O 1
ATOM 1233 N N . GLU A 1 162 ? -6.504 -13.216 2.512 1.00 89.50 162 GLU A N 1
ATOM 1234 C CA . GLU A 1 162 ? -5.752 -12.845 1.314 1.00 89.50 162 GLU A CA 1
ATOM 1235 C C . GLU A 1 162 ? -4.297 -12.521 1.655 1.00 89.50 162 GLU A C 1
ATOM 1237 O O . GLU A 1 162 ? -4.015 -11.622 2.450 1.00 89.50 162 GLU A O 1
ATOM 1242 N N . THR A 1 163 ? -3.358 -13.208 1.003 1.00 92.38 163 THR A N 1
ATOM 1243 C CA . THR A 1 163 ? -1.925 -12.905 1.094 1.00 92.38 163 THR A CA 1
ATOM 1244 C C . THR A 1 163 ? -1.458 -12.175 -0.161 1.00 92.38 163 THR A C 1
ATOM 1246 O O . THR A 1 163 ? -1.618 -12.671 -1.275 1.00 92.38 163 THR A O 1
ATOM 1249 N N . ARG A 1 164 ? -0.843 -11.003 0.018 1.00 93.56 164 ARG A N 1
ATOM 1250 C CA . ARG A 1 164 ? -0.241 -10.197 -1.054 1.00 93.56 164 ARG A CA 1
ATOM 1251 C C . ARG A 1 164 ? 1.251 -10.035 -0.816 1.00 93.56 164 ARG A C 1
ATOM 1253 O O . ARG A 1 164 ? 1.665 -9.810 0.318 1.00 93.56 164 ARG A O 1
ATOM 1260 N N . ILE A 1 165 ? 2.039 -10.122 -1.883 1.00 92.94 165 ILE A N 1
ATOM 1261 C CA . ILE A 1 165 ? 3.497 -9.973 -1.848 1.00 92.94 165 ILE A CA 1
ATOM 1262 C C . ILE A 1 165 ? 3.865 -8.611 -2.423 1.00 92.94 165 ILE A C 1
ATOM 1264 O O . ILE A 1 165 ? 3.364 -8.206 -3.471 1.00 92.94 165 ILE A O 1
ATOM 1268 N N . PHE A 1 166 ? 4.765 -7.908 -1.745 1.00 95.19 166 PHE A N 1
ATOM 1269 C CA . PHE A 1 166 ? 5.255 -6.608 -2.169 1.00 95.19 166 PHE A CA 1
ATOM 1270 C C . PHE A 1 166 ? 6.774 -6.615 -2.237 1.00 95.19 166 PHE A C 1
ATOM 1272 O O . PHE A 1 166 ? 7.451 -7.034 -1.301 1.00 95.19 166 PHE A O 1
ATOM 1279 N N . LYS A 1 167 ? 7.311 -6.075 -3.332 1.00 94.31 167 LYS A N 1
ATOM 1280 C CA . LYS A 1 167 ? 8.752 -5.936 -3.561 1.00 94.31 167 LYS A CA 1
ATOM 1281 C C . LYS A 1 167 ? 9.114 -4.459 -3.663 1.00 94.31 167 LYS A C 1
ATOM 1283 O O . LYS A 1 167 ? 8.932 -3.862 -4.718 1.00 94.31 167 LYS A O 1
ATOM 1288 N N . PRO A 1 168 ? 9.525 -3.804 -2.569 1.00 94.88 168 PRO A N 1
ATOM 1289 C CA . PRO A 1 168 ? 9.975 -2.416 -2.610 1.00 94.88 168 PRO A CA 1
ATOM 1290 C C . PRO A 1 168 ? 11.270 -2.281 -3.410 1.00 94.88 168 PRO A C 1
ATOM 1292 O O . PRO A 1 168 ? 12.141 -3.133 -3.306 1.00 94.88 168 PRO A O 1
ATOM 1295 N N . VAL A 1 169 ? 11.469 -1.152 -4.096 1.00 93.44 169 VAL A N 1
ATOM 1296 C CA . VAL A 1 169 ? 12.665 -0.903 -4.941 1.00 93.44 169 VAL A CA 1
ATOM 1297 C C . VAL 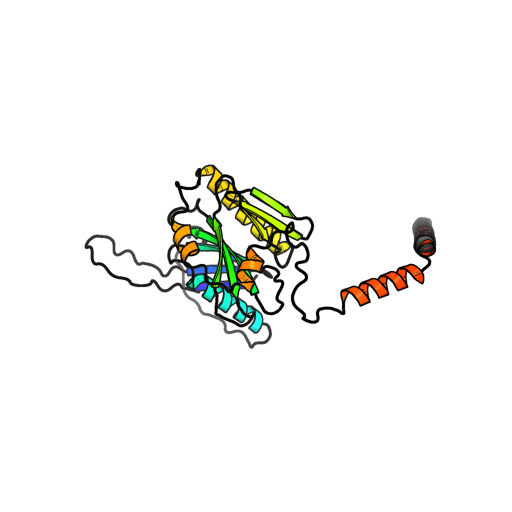A 1 169 ? 14.012 -0.909 -4.195 1.00 93.44 169 VAL A C 1
ATOM 1299 O O . VAL A 1 169 ? 15.070 -0.741 -4.800 1.00 93.44 169 VAL A O 1
ATOM 1302 N N . SER A 1 170 ? 13.997 -0.990 -2.862 1.00 92.88 170 SER A N 1
ATOM 1303 C CA . SER A 1 170 ? 15.196 -1.077 -2.033 1.00 92.88 170 SER A CA 1
ATOM 1304 C C . SER A 1 170 ? 14.903 -1.649 -0.645 1.00 92.88 170 SER A C 1
ATOM 1306 O O . SER A 1 170 ? 13.806 -1.507 -0.094 1.00 92.88 170 SER A O 1
ATOM 1308 N N . MET A 1 171 ? 15.945 -2.171 0.002 1.00 91.25 171 MET A N 1
ATOM 1309 C CA . MET A 1 171 ? 15.871 -2.600 1.399 1.00 91.25 171 MET A CA 1
ATOM 1310 C C . MET A 1 171 ? 15.483 -1.446 2.341 1.00 91.25 171 MET A C 1
ATOM 1312 O O . MET A 1 171 ? 14.715 -1.638 3.277 1.00 91.25 171 MET A O 1
ATOM 1316 N N . GLN A 1 172 ? 15.946 -0.220 2.078 1.00 90.19 172 GLN A N 1
ATOM 1317 C CA . GLN A 1 172 ? 15.594 0.948 2.893 1.00 90.19 172 GLN A CA 1
ATOM 1318 C C . GLN A 1 172 ? 14.091 1.266 2.829 1.00 90.19 172 GLN A C 1
ATOM 1320 O O . GLN A 1 172 ? 13.461 1.532 3.857 1.00 90.19 172 GLN A O 1
ATOM 1325 N N . THR A 1 173 ? 13.508 1.231 1.628 1.00 91.31 173 THR A N 1
ATOM 1326 C CA . THR A 1 173 ? 12.064 1.423 1.436 1.00 91.31 173 THR A CA 1
ATOM 1327 C C . THR A 1 173 ? 11.268 0.299 2.087 1.00 91.31 173 THR A C 1
ATOM 1329 O O . THR A 1 173 ? 10.265 0.579 2.734 1.00 91.31 173 THR A O 1
ATOM 1332 N N . MET A 1 174 ? 11.757 -0.943 2.009 1.00 94.38 174 MET A N 1
ATOM 1333 C CA . MET A 1 174 ? 11.142 -2.088 2.679 1.00 94.38 174 MET A CA 1
ATOM 1334 C C . MET A 1 174 ? 11.063 -1.886 4.191 1.00 94.38 174 MET A C 1
ATOM 1336 O O . MET A 1 174 ? 9.972 -1.923 4.755 1.00 94.38 174 MET A O 1
ATOM 1340 N N . TRP A 1 175 ? 12.184 -1.565 4.841 1.00 92.50 175 TRP A N 1
ATOM 1341 C CA . TRP A 1 175 ? 12.197 -1.303 6.283 1.00 92.50 175 TRP A CA 1
ATOM 1342 C C . TRP A 1 175 ? 11.283 -0.142 6.685 1.00 92.50 175 TRP A C 1
ATOM 1344 O O . TRP A 1 175 ? 10.622 -0.215 7.720 1.00 92.50 175 TRP A O 1
ATOM 1354 N N . SER A 1 176 ? 11.186 0.895 5.847 1.00 93.69 176 SER A N 1
ATOM 1355 C CA . SER A 1 176 ? 10.271 2.019 6.085 1.00 93.69 176 SER A CA 1
ATOM 1356 C C . SER A 1 176 ? 8.806 1.568 6.098 1.00 93.69 176 SER A C 1
ATOM 1358 O O . SER A 1 176 ? 8.054 1.977 6.983 1.00 93.69 176 SER A O 1
ATOM 1360 N N . VAL A 1 177 ? 8.401 0.699 5.160 1.00 95.56 177 VAL A N 1
ATOM 1361 C CA . VAL A 1 177 ? 7.041 0.133 5.144 1.00 95.56 177 VAL A CA 1
ATOM 1362 C C . VAL A 1 177 ? 6.795 -0.730 6.359 1.00 95.56 177 VAL A C 1
ATOM 1364 O O . VAL A 1 177 ? 5.802 -0.513 7.045 1.00 95.56 177 VAL A O 1
ATOM 1367 N N . LEU A 1 178 ? 7.695 -1.667 6.652 1.00 95.25 178 LEU A N 1
ATOM 1368 C CA . LEU A 1 178 ? 7.530 -2.601 7.763 1.00 95.25 178 LEU A CA 1
ATOM 1369 C C . LEU A 1 178 ? 7.366 -1.867 9.095 1.00 95.25 178 LEU A C 1
ATOM 1371 O O . LEU A 1 178 ? 6.476 -2.201 9.871 1.00 95.25 178 LEU A O 1
ATOM 1375 N N . GLN A 1 179 ? 8.161 -0.821 9.332 1.00 94.25 179 GLN A N 1
ATOM 1376 C CA . GLN A 1 179 ? 8.062 -0.012 10.544 1.00 94.25 179 GLN A CA 1
ATOM 1377 C C . GLN A 1 179 ? 6.690 0.669 10.673 1.00 94.25 179 GLN A C 1
ATOM 1379 O O . GLN A 1 179 ? 6.065 0.620 11.735 1.00 94.25 179 GLN A O 1
ATOM 1384 N N . VAL A 1 180 ? 6.208 1.306 9.602 1.00 96.00 180 VAL A N 1
ATOM 1385 C CA . VAL A 1 180 ? 4.911 2.001 9.617 1.00 96.00 180 VAL A CA 1
ATOM 1386 C C . VAL A 1 180 ? 3.758 1.001 9.721 1.00 96.00 180 VAL A C 1
ATOM 1388 O O . VAL A 1 180 ? 2.846 1.201 10.526 1.00 96.00 180 VAL A O 1
ATOM 1391 N N . LEU A 1 181 ? 3.814 -0.086 8.949 1.00 96.31 181 LEU A N 1
ATOM 1392 C CA . LEU A 1 181 ? 2.777 -1.109 8.881 1.00 96.31 181 LEU A CA 1
ATOM 1393 C C . LEU A 1 181 ? 2.650 -1.881 10.195 1.00 96.31 181 LEU A C 1
ATOM 1395 O O . LEU A 1 181 ? 1.531 -2.071 10.663 1.00 96.31 181 LEU A O 1
ATOM 1399 N N . HIS A 1 182 ? 3.759 -2.245 10.845 1.00 95.44 182 HIS A N 1
ATOM 1400 C CA . HIS A 1 182 ? 3.719 -2.864 12.173 1.00 95.44 182 HIS A CA 1
ATOM 1401 C C . HIS A 1 182 ? 3.031 -1.942 13.188 1.00 95.44 182 HIS A C 1
ATOM 1403 O O . HIS A 1 182 ? 2.162 -2.373 13.944 1.00 95.44 182 HIS A O 1
ATOM 1409 N N . GLY A 1 183 ? 3.332 -0.639 13.141 1.00 96.06 183 GLY A N 1
ATOM 1410 C CA . GLY A 1 183 ? 2.635 0.355 13.955 1.00 96.06 183 GLY A CA 1
ATOM 1411 C C . GLY A 1 183 ? 1.129 0.429 13.665 1.00 96.06 183 GLY A C 1
ATOM 1412 O O . GLY A 1 183 ? 0.341 0.617 14.591 1.00 96.06 183 GLY A O 1
ATOM 1413 N N . CYS A 1 184 ? 0.709 0.283 12.403 1.00 96.62 184 CYS A N 1
ATOM 1414 C CA . CYS A 1 184 ? -0.708 0.171 12.040 1.00 96.62 184 CYS A CA 1
ATOM 1415 C C . CYS A 1 184 ? -1.343 -1.112 12.593 1.00 96.62 184 CYS A C 1
ATOM 1417 O O . CYS A 1 184 ? -2.421 -1.031 13.175 1.00 96.62 184 CYS A O 1
ATOM 1419 N N . CYS A 1 185 ? -0.669 -2.258 12.482 1.00 96.44 185 CYS A N 1
ATOM 1420 C CA . CYS A 1 185 ? -1.164 -3.539 12.992 1.00 96.44 185 CYS A CA 1
ATOM 1421 C C . CYS A 1 185 ? -1.346 -3.495 14.516 1.00 96.44 185 CYS A C 1
ATOM 1423 O O . CYS A 1 185 ? -2.407 -3.846 15.022 1.00 96.44 185 CYS A O 1
ATOM 1425 N N . GLU A 1 186 ? -0.373 -2.965 15.266 1.00 96.31 186 GLU A N 1
ATOM 1426 C CA . GLU A 1 186 ? -0.505 -2.796 16.721 1.00 96.31 186 GLU A CA 1
ATOM 1427 C C . GLU A 1 186 ? -1.705 -1.926 17.115 1.00 96.31 186 GLU A C 1
ATOM 1429 O O . GLU A 1 186 ? -2.378 -2.193 18.113 1.00 96.31 186 GLU A O 1
ATOM 1434 N N . ARG A 1 187 ? -1.957 -0.855 16.356 1.00 95.88 187 ARG A N 1
ATOM 1435 C CA . ARG A 1 187 ? -3.107 0.032 16.562 1.00 95.88 187 ARG A CA 1
ATOM 1436 C C . ARG A 1 187 ? -4.426 -0.677 16.262 1.00 95.88 187 ARG A C 1
ATOM 1438 O O . ARG A 1 187 ? -5.341 -0.607 17.081 1.00 95.88 187 ARG A O 1
ATOM 1445 N N . ALA A 1 188 ? -4.489 -1.416 15.158 1.00 96.00 188 ALA A N 1
ATOM 1446 C CA . ALA A 1 188 ? -5.648 -2.219 14.785 1.00 96.00 188 ALA A CA 1
ATOM 1447 C C . ALA A 1 188 ? -5.966 -3.291 15.843 1.00 96.00 188 ALA A C 1
ATOM 1449 O O . ALA A 1 188 ? -7.122 -3.438 16.235 1.00 96.00 188 ALA A O 1
ATOM 1450 N N . VAL A 1 189 ? -4.944 -3.968 16.384 1.00 95.81 189 VAL A N 1
ATOM 1451 C CA . VAL A 1 189 ? -5.077 -4.924 17.499 1.00 95.81 189 VAL A CA 1
ATOM 1452 C C . VAL A 1 189 ? -5.639 -4.243 18.747 1.00 95.81 189 VAL A C 1
ATOM 1454 O O . VAL A 1 189 ? -6.609 -4.723 19.328 1.00 95.81 189 VAL A O 1
ATOM 1457 N N . LYS A 1 190 ? -5.064 -3.103 19.156 1.00 95.12 190 LYS A N 1
ATOM 1458 C CA . LYS A 1 190 ? -5.505 -2.356 20.351 1.00 95.12 190 LYS A CA 1
ATOM 1459 C C . LYS A 1 190 ? -6.948 -1.862 20.236 1.00 95.12 190 LYS A C 1
ATOM 1461 O O . LYS A 1 190 ? -7.643 -1.798 21.245 1.00 95.12 190 LYS A O 1
ATOM 1466 N N . ALA A 1 191 ? -7.380 -1.502 19.031 1.00 94.00 191 ALA A N 1
ATOM 1467 C CA . ALA A 1 191 ? -8.727 -1.013 18.759 1.00 94.00 191 ALA A CA 1
ATOM 1468 C C . ALA A 1 191 ? -9.726 -2.115 18.366 1.00 94.00 191 ALA A C 1
ATOM 1470 O O . ALA A 1 191 ? -10.901 -1.808 18.191 1.00 94.00 191 ALA A O 1
ATOM 1471 N N . VAL A 1 192 ? -9.282 -3.375 18.259 1.00 94.19 192 VAL A N 1
ATOM 1472 C CA . VAL A 1 192 ? -10.106 -4.524 17.844 1.00 94.19 192 VAL A CA 1
ATOM 1473 C C . VAL A 1 192 ? -10.804 -4.250 16.504 1.00 94.19 192 VAL A C 1
ATOM 1475 O O . VAL A 1 192 ? -12.017 -4.407 16.358 1.00 94.19 192 VAL A O 1
ATOM 1478 N N . VAL A 1 193 ? -10.023 -3.783 15.526 1.00 94.69 193 VAL A N 1
ATOM 1479 C CA . VAL A 1 193 ? -10.516 -3.506 14.171 1.00 94.69 193 VAL A CA 1
ATOM 1480 C C . VAL A 1 193 ? -10.727 -4.832 13.449 1.00 94.69 193 VAL A C 1
ATOM 1482 O O . VAL A 1 193 ? -9.767 -5.496 13.062 1.00 94.69 193 VAL A O 1
ATOM 1485 N N . ILE A 1 194 ? -11.987 -5.207 13.265 1.00 93.50 194 ILE A N 1
ATOM 1486 C CA . ILE A 1 194 ? -12.408 -6.463 12.634 1.00 93.50 194 ILE A CA 1
ATOM 1487 C C . ILE A 1 194 ? -13.424 -6.174 11.524 1.00 93.50 194 ILE A C 1
ATOM 1489 O O . ILE A 1 194 ? -14.072 -5.123 11.561 1.00 93.50 194 ILE A O 1
ATOM 1493 N N . PRO A 1 195 ? -13.619 -7.094 10.562 1.00 90.00 195 PRO A N 1
ATOM 1494 C CA . PRO A 1 195 ? -14.676 -6.958 9.566 1.00 90.00 195 PRO A CA 1
ATOM 1495 C C . PRO A 1 195 ? -16.045 -6.694 10.220 1.00 90.00 195 PRO A C 1
ATOM 1497 O O . PRO A 1 195 ? -16.477 -7.437 11.102 1.00 90.00 195 PRO A O 1
ATOM 1500 N N . GLY A 1 196 ? -16.713 -5.613 9.806 1.00 85.69 196 GLY A N 1
ATOM 1501 C CA . GLY A 1 196 ? -17.995 -5.155 10.360 1.00 85.69 196 GLY A CA 1
ATOM 1502 C C . GLY A 1 196 ? -17.897 -4.236 11.587 1.00 85.69 196 GLY A C 1
ATOM 1503 O O . GLY A 1 196 ? -18.922 -3.743 12.054 1.00 85.69 196 GLY A O 1
ATOM 1504 N N . ASN A 1 197 ? -16.695 -3.984 12.114 1.00 86.44 197 ASN A N 1
ATOM 1505 C CA . ASN A 1 197 ? -16.449 -3.002 13.172 1.00 86.44 197 ASN A CA 1
ATOM 1506 C C . ASN A 1 197 ? -15.168 -2.202 12.886 1.00 86.44 197 ASN A C 1
ATOM 1508 O O . ASN A 1 197 ? -14.134 -2.374 13.537 1.00 86.44 197 ASN A O 1
ATOM 1512 N N . GLY A 1 198 ? -15.260 -1.330 11.883 1.00 89.75 198 GLY A N 1
ATOM 1513 C CA . GLY A 1 198 ? -14.177 -0.460 11.430 1.00 89.75 198 GLY A CA 1
ATOM 1514 C C . GLY A 1 198 ? -13.894 -0.642 9.944 1.00 89.75 198 GLY A C 1
ATOM 1515 O O . GLY A 1 198 ? -14.349 -1.600 9.324 1.00 89.75 198 GLY A O 1
ATOM 1516 N N . LEU A 1 199 ? -13.150 0.298 9.361 1.00 93.62 199 LEU A N 1
ATOM 1517 C CA . LEU A 1 199 ? -12.730 0.267 7.958 1.00 93.62 199 LEU A CA 1
ATOM 1518 C C . LEU A 1 199 ? -13.883 0.278 6.939 1.00 93.62 199 LEU A C 1
ATOM 1520 O O . LEU A 1 199 ? -13.644 0.054 5.758 1.00 93.62 199 LEU A O 1
ATOM 1524 N N . GLU A 1 200 ? -15.103 0.656 7.340 1.00 93.44 200 GLU A N 1
ATOM 1525 C CA . GLU A 1 200 ? -16.249 0.879 6.431 1.00 93.44 200 GLU A CA 1
ATOM 1526 C C . GLU A 1 200 ? -15.884 1.816 5.276 1.00 93.44 200 GLU A C 1
ATOM 1528 O O . GLU A 1 200 ? -16.290 1.674 4.125 1.00 93.44 200 GLU A O 1
ATOM 1533 N N . TRP A 1 201 ? -15.017 2.773 5.578 1.00 94.88 201 TRP A N 1
ATOM 1534 C CA . TRP A 1 201 ? -14.529 3.727 4.616 1.00 94.88 201 TRP A CA 1
ATOM 1535 C C . TRP A 1 201 ? -13.632 3.139 3.519 1.00 94.88 201 TRP A C 1
ATOM 1537 O O . TRP A 1 201 ? -13.503 3.744 2.454 1.00 94.88 201 TRP A O 1
ATOM 1547 N N . ALA A 1 202 ? -13.046 1.961 3.740 1.00 95.31 202 ALA A N 1
ATOM 1548 C CA . ALA A 1 202 ? -12.293 1.237 2.726 1.00 95.31 202 ALA A CA 1
ATOM 1549 C C . ALA A 1 202 ? -13.189 0.823 1.549 1.00 95.31 202 ALA A C 1
ATOM 1551 O O . ALA A 1 202 ? -12.692 0.675 0.431 1.00 95.31 202 ALA A O 1
ATOM 1552 N N . GLN A 1 203 ? -14.505 0.684 1.761 1.00 94.88 203 GLN A N 1
ATOM 1553 C CA . GLN A 1 203 ? -15.459 0.359 0.700 1.00 94.88 203 GLN A CA 1
ATOM 1554 C C . GLN A 1 203 ? -15.458 1.413 -0.414 1.00 94.88 203 GLN A C 1
ATOM 1556 O O . GLN A 1 203 ? -15.586 1.058 -1.585 1.00 94.88 203 GLN A O 1
ATOM 1561 N N . HIS A 1 204 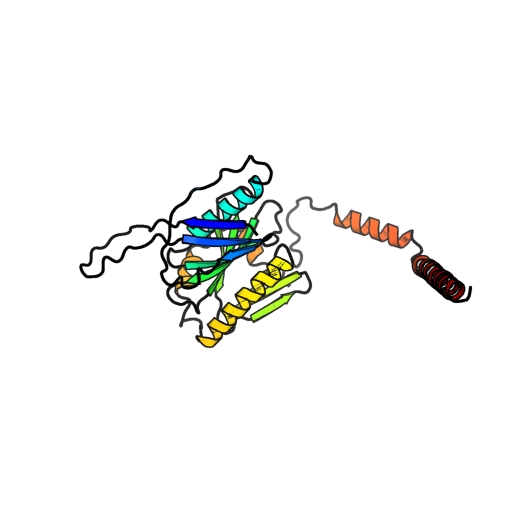? -15.235 2.689 -0.072 1.00 95.62 204 HIS A N 1
ATOM 1562 C CA . HIS A 1 204 ? -15.062 3.748 -1.066 1.00 95.62 204 HIS A CA 1
ATOM 1563 C C . HIS A 1 204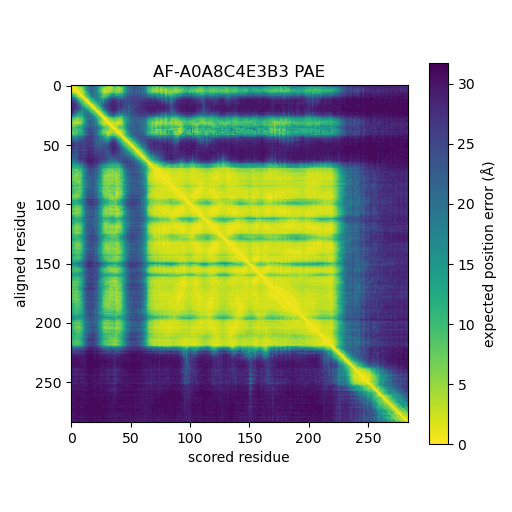 ? -13.956 3.381 -2.056 1.00 95.62 204 HIS A C 1
ATOM 1565 O O . HIS A 1 204 ? -14.171 3.430 -3.258 1.00 95.62 204 HIS A O 1
ATOM 1571 N N . TYR A 1 205 ? -12.788 2.958 -1.574 1.00 97.44 205 TYR A N 1
ATOM 1572 C CA . TYR A 1 205 ? -11.667 2.630 -2.452 1.00 97.44 205 TYR A CA 1
ATOM 1573 C C . TYR A 1 205 ? -11.892 1.339 -3.242 1.00 97.44 205 TYR A C 1
ATOM 1575 O O . TYR A 1 205 ? -11.514 1.286 -4.405 1.00 97.44 205 TYR A O 1
ATOM 1583 N N . HIS A 1 206 ? -12.571 0.339 -2.669 1.00 95.31 206 HIS A N 1
ATOM 1584 C CA . HIS A 1 206 ? -12.927 -0.887 -3.399 1.00 95.31 206 HIS A CA 1
ATOM 1585 C C . HIS A 1 206 ? -13.815 -0.606 -4.620 1.00 95.31 206 HIS A C 1
ATOM 1587 O O . HIS A 1 206 ? -13.694 -1.279 -5.638 1.00 95.31 206 HIS A O 1
ATOM 1593 N N . GLN A 1 207 ? -14.696 0.394 -4.532 1.00 95.81 207 GLN A N 1
ATOM 1594 C CA . GLN A 1 207 ? -15.557 0.806 -5.646 1.00 95.81 207 GLN A CA 1
ATOM 1595 C C . GLN A 1 207 ? -14.809 1.598 -6.731 1.00 95.81 207 GLN A C 1
ATOM 1597 O O . GLN A 1 207 ? -15.330 1.726 -7.833 1.00 95.81 207 GLN A O 1
ATOM 1602 N N . HIS A 1 208 ? -13.605 2.098 -6.434 1.00 95.50 208 HIS A N 1
ATOM 1603 C CA . HIS A 1 208 ? -12.777 2.911 -7.334 1.00 95.50 208 HIS A CA 1
ATOM 1604 C C . HIS A 1 208 ? -11.491 2.181 -7.763 1.00 95.50 208 HIS A C 1
ATOM 1606 O O . HIS A 1 208 ? -10.484 2.815 -8.078 1.00 95.50 208 HIS A O 1
ATOM 1612 N N . VAL A 1 209 ? -11.499 0.843 -7.759 1.00 95.81 209 VAL A N 1
ATOM 1613 C CA . VAL A 1 209 ? -10.421 0.051 -8.364 1.00 95.81 209 VAL A CA 1
ATOM 1614 C C . VAL A 1 209 ? -10.589 0.092 -9.883 1.00 95.81 209 VAL A C 1
ATOM 1616 O O . VAL A 1 209 ? -11.482 -0.550 -10.435 1.00 95.81 209 VAL A O 1
ATOM 1619 N N . GLU A 1 210 ? -9.737 0.866 -10.551 1.00 94.31 210 GLU A N 1
ATOM 1620 C CA . GLU A 1 210 ? -9.866 1.208 -11.977 1.00 94.31 210 GLU A CA 1
ATOM 1621 C C . GLU A 1 210 ? -8.616 0.875 -12.805 1.00 94.31 210 GLU A C 1
ATOM 1623 O O . GLU A 1 210 ? -8.597 1.115 -14.012 1.00 94.31 210 GLU A O 1
ATOM 1628 N N . SER A 1 211 ? -7.565 0.318 -12.195 1.00 92.69 211 SER A N 1
ATOM 1629 C CA . SER A 1 211 ? -6.357 -0.061 -12.934 1.00 92.69 211 SER A CA 1
ATOM 1630 C C . SER A 1 211 ? -6.630 -1.130 -14.002 1.00 92.69 211 SER A C 1
ATOM 1632 O O . SER A 1 211 ? -7.481 -2.010 -13.847 1.00 92.69 211 SER A O 1
ATOM 1634 N N . ASP A 1 212 ? -5.855 -1.086 -15.087 1.00 90.62 212 ASP A N 1
ATOM 1635 C CA . ASP A 1 212 ? -5.956 -2.046 -16.187 1.00 90.62 212 ASP A CA 1
ATOM 1636 C C . ASP A 1 212 ? -5.750 -3.496 -15.727 1.00 90.62 212 ASP A C 1
ATOM 1638 O O . ASP A 1 212 ? -5.019 -3.777 -14.775 1.00 90.62 212 ASP A O 1
ATOM 1642 N N . ARG A 1 213 ? -6.301 -4.458 -16.482 1.00 90.56 213 ARG A N 1
ATOM 1643 C CA . ARG A 1 213 ? -6.189 -5.894 -16.159 1.00 90.56 213 ARG A CA 1
ATOM 1644 C C . ARG A 1 213 ? -4.753 -6.377 -15.972 1.00 90.56 213 ARG A C 1
ATOM 1646 O O . ARG A 1 213 ? -4.509 -7.195 -15.096 1.00 90.56 213 ARG A O 1
ATOM 1653 N N . PHE A 1 214 ? -3.802 -5.857 -16.745 1.00 88.44 214 PHE A N 1
ATOM 1654 C CA . PHE A 1 214 ? -2.387 -6.193 -16.565 1.00 88.44 214 PHE A CA 1
ATOM 1655 C C . PHE A 1 214 ? -1.846 -5.734 -15.207 1.00 88.44 214 PHE A C 1
ATOM 1657 O O . PHE A 1 214 ? -1.097 -6.473 -14.577 1.00 88.44 214 PHE A O 1
ATOM 1664 N N . CYS A 1 215 ? -2.244 -4.546 -14.748 1.00 90.69 215 CYS A N 1
ATOM 1665 C CA . CYS A 1 215 ? -1.857 -4.018 -13.446 1.00 90.69 215 CYS A CA 1
ATOM 1666 C C . CYS A 1 215 ? -2.520 -4.808 -12.311 1.00 90.69 215 CYS A C 1
ATOM 1668 O O . CYS A 1 215 ? -1.838 -5.186 -11.361 1.00 90.69 215 CYS A O 1
ATOM 1670 N N . LEU A 1 216 ? -3.817 -5.115 -12.431 1.00 92.38 216 LEU A N 1
ATOM 1671 C CA . LEU A 1 216 ? -4.550 -5.911 -11.438 1.00 92.38 216 LEU A CA 1
ATOM 1672 C C . LEU A 1 216 ? -3.943 -7.306 -11.267 1.00 92.38 216 LEU A C 1
ATOM 1674 O O . LEU A 1 216 ? -3.666 -7.715 -10.145 1.00 92.38 216 LEU A O 1
ATOM 1678 N N . ASN A 1 217 ? -3.631 -7.988 -12.371 1.00 91.50 217 ASN A N 1
ATOM 1679 C CA . ASN A 1 217 ? -2.985 -9.300 -12.324 1.00 91.50 217 ASN A CA 1
ATOM 1680 C C . ASN A 1 217 ? -1.639 -9.248 -11.587 1.00 91.50 217 ASN A C 1
ATOM 1682 O O . ASN A 1 217 ? -1.312 -10.152 -10.831 1.00 91.50 217 ASN A O 1
ATOM 1686 N N . GLU A 1 218 ? -0.863 -8.182 -11.788 1.00 91.38 218 GLU A N 1
ATOM 1687 C CA . GLU A 1 218 ? 0.422 -7.989 -11.113 1.00 91.38 218 GLU A CA 1
ATOM 1688 C C . GLU A 1 218 ? 0.243 -7.722 -9.604 1.00 91.38 218 GLU A C 1
ATOM 1690 O O . GLU A 1 218 ? 1.143 -8.007 -8.826 1.00 91.38 218 GLU A O 1
ATOM 1695 N N . TRP A 1 219 ? -0.892 -7.164 -9.163 1.00 92.38 219 TRP A N 1
ATOM 1696 C CA . TRP A 1 219 ? -1.224 -7.029 -7.733 1.00 92.38 219 TRP A CA 1
ATOM 1697 C C . TRP A 1 219 ? -1.759 -8.322 -7.108 1.00 92.38 219 TRP A C 1
ATOM 1699 O O . TRP A 1 219 ? -1.668 -8.506 -5.895 1.00 92.38 219 TRP A O 1
ATOM 1709 N N . GLU A 1 220 ? -2.377 -9.185 -7.911 1.00 88.69 220 GLU A N 1
ATOM 1710 C CA . GLU A 1 220 ? -2.931 -10.486 -7.508 1.00 88.69 220 GLU A CA 1
ATOM 1711 C C . GLU A 1 220 ? -1.913 -11.628 -7.602 1.00 88.69 220 GLU A C 1
ATOM 1713 O O . GLU A 1 220 ? -2.176 -12.724 -7.109 1.00 88.69 220 GLU A O 1
ATOM 1718 N N . ALA A 1 221 ? -0.753 -11.389 -8.218 1.00 80.88 221 ALA A N 1
ATOM 1719 C CA . ALA A 1 221 ? 0.293 -12.386 -8.365 1.00 80.88 221 ALA A CA 1
ATOM 1720 C C . ALA A 1 221 ? 0.770 -12.887 -6.990 1.00 80.88 221 ALA A C 1
ATOM 1722 O O . ALA A 1 221 ? 1.282 -12.132 -6.162 1.00 80.88 221 ALA A O 1
ATOM 1723 N N . MET A 1 222 ? 0.605 -14.190 -6.763 1.00 65.69 222 MET A N 1
ATOM 1724 C CA . MET A 1 222 ? 1.152 -14.915 -5.618 1.00 65.69 222 MET A CA 1
ATOM 1725 C C . MET A 1 222 ? 2.343 -15.755 -6.091 1.00 65.69 222 MET A C 1
ATOM 1727 O O . MET A 1 222 ? 2.262 -16.380 -7.153 1.00 65.69 222 MET A O 1
ATOM 1731 N N . ASN A 1 223 ? 3.416 -15.826 -5.292 1.00 52.94 223 ASN A N 1
ATOM 1732 C CA . ASN A 1 223 ? 4.639 -16.580 -5.624 1.00 52.94 223 ASN A CA 1
ATOM 1733 C C . ASN A 1 223 ? 4.371 -18.063 -5.960 1.00 52.94 223 ASN A C 1
ATOM 1735 O O . ASN A 1 223 ? 5.121 -18.662 -6.726 1.00 52.94 223 ASN A O 1
ATOM 1739 N N . ASP A 1 224 ? 3.286 -18.646 -5.446 1.00 52.22 224 ASP A N 1
ATOM 1740 C CA . ASP A 1 224 ? 2.985 -20.074 -5.609 1.00 52.22 224 ASP A CA 1
ATOM 1741 C C . ASP A 1 224 ? 2.226 -20.412 -6.910 1.00 52.22 224 ASP A C 1
ATOM 1743 O O . ASP A 1 224 ? 2.044 -21.587 -7.236 1.00 52.22 224 ASP A O 1
ATOM 1747 N N . LEU A 1 225 ? 1.776 -19.403 -7.670 1.00 44.97 225 LEU A N 1
ATOM 1748 C CA . LEU A 1 225 ? 0.898 -19.568 -8.841 1.00 44.97 225 LEU A CA 1
ATOM 1749 C C . LEU A 1 225 ? 1.474 -19.033 -10.158 1.00 44.97 225 LEU A C 1
ATOM 1751 O O . LEU A 1 225 ? 0.842 -19.199 -11.206 1.00 44.97 225 LEU A O 1
ATOM 1755 N N . GLU A 1 226 ? 2.706 -18.519 -10.169 1.00 44.25 226 GLU A N 1
ATOM 1756 C CA . GLU A 1 226 ? 3.480 -18.332 -11.405 1.00 44.25 226 GLU A CA 1
ATOM 1757 C C . GLU A 1 226 ? 4.023 -19.675 -11.939 1.00 44.25 226 GLU A C 1
ATOM 1759 O O . GLU A 1 226 ? 5.161 -19.811 -12.388 1.00 44.25 226 GLU A O 1
ATOM 1764 N N . SER A 1 227 ? 3.182 -20.712 -11.951 1.00 41.47 227 SER A N 1
ATOM 1765 C CA . SER A 1 227 ? 3.417 -21.889 -12.774 1.00 41.47 227 SER A CA 1
ATOM 1766 C C . SER A 1 227 ? 3.158 -21.487 -14.224 1.00 41.47 227 SER A C 1
ATOM 1768 O O . SER A 1 227 ? 2.023 -21.550 -14.691 1.00 41.47 227 SER A O 1
ATOM 1770 N N . VAL A 1 228 ? 4.199 -21.005 -14.905 1.00 41.44 228 VAL A N 1
ATOM 1771 C CA . VAL A 1 228 ? 4.408 -21.074 -16.360 1.00 41.44 228 VAL A CA 1
ATOM 1772 C C . VAL A 1 228 ? 3.107 -21.322 -17.140 1.00 41.44 228 VAL A C 1
ATOM 1774 O O . VAL A 1 228 ? 2.883 -22.412 -17.671 1.00 41.44 228 VAL A O 1
ATOM 1777 N N . ARG A 1 229 ? 2.226 -20.317 -17.244 1.00 43.50 229 ARG A N 1
ATOM 1778 C CA . ARG A 1 229 ? 1.256 -20.311 -18.342 1.00 43.50 229 ARG A CA 1
ATOM 1779 C C . ARG A 1 229 ? 2.042 -19.919 -19.576 1.00 43.50 229 ARG A C 1
ATOM 1781 O O . ARG A 1 229 ? 2.113 -18.762 -19.972 1.00 43.50 229 ARG A O 1
ATOM 1788 N N . ARG A 1 230 ? 2.720 -20.920 -20.129 1.00 48.81 230 ARG A N 1
ATOM 1789 C CA . ARG A 1 230 ? 3.178 -20.899 -21.506 1.00 48.81 230 ARG A CA 1
ATOM 1790 C C . ARG A 1 230 ? 1.905 -20.825 -22.334 1.00 48.81 230 ARG A C 1
ATOM 1792 O O . ARG A 1 230 ? 1.247 -21.841 -22.457 1.00 48.81 230 ARG A O 1
ATOM 1799 N N . ASP A 1 231 ? 1.534 -19.637 -22.788 1.00 37.97 231 ASP A N 1
ATOM 1800 C CA . ASP A 1 231 ? 0.719 -19.458 -23.987 1.00 37.97 231 ASP A CA 1
ATOM 1801 C C . ASP A 1 231 ? 0.738 -17.990 -24.416 1.00 37.97 231 ASP A C 1
ATOM 1803 O O . ASP A 1 231 ? 0.333 -17.097 -23.675 1.00 37.97 231 ASP A O 1
ATOM 1807 N N . GLY A 1 232 ? 1.235 -17.763 -25.633 1.00 39.88 232 GLY A N 1
ATOM 1808 C CA . GLY A 1 232 ? 1.258 -16.460 -26.290 1.00 39.88 232 GLY A CA 1
ATOM 1809 C C . GLY A 1 232 ? 2.614 -16.133 -26.901 1.00 39.88 232 GLY A C 1
ATOM 1810 O O . GLY A 1 232 ? 3.425 -15.452 -26.289 1.00 39.88 232 GLY A O 1
ATOM 1811 N N . ASP A 1 233 ? 2.842 -16.650 -28.105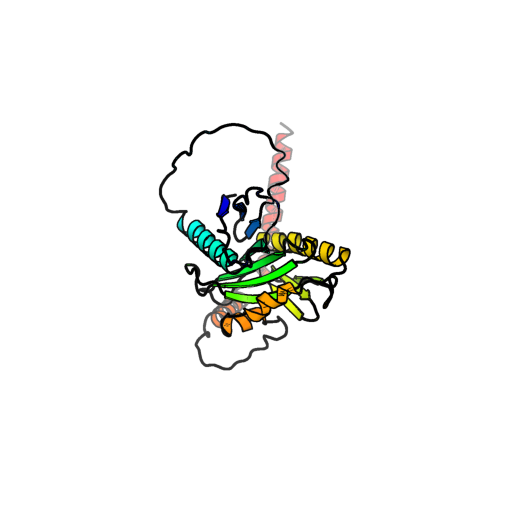 1.00 47.03 233 ASP A N 1
ATOM 1812 C CA . ASP A 1 233 ? 3.928 -16.322 -29.033 1.00 47.03 233 ASP A CA 1
ATOM 1813 C C . ASP A 1 233 ? 4.345 -14.835 -28.974 1.00 47.03 233 ASP A C 1
ATOM 1815 O O . ASP A 1 233 ? 3.564 -13.943 -29.308 1.00 47.03 233 ASP A O 1
ATOM 1819 N N . GLY A 1 234 ? 5.560 -14.560 -28.485 1.00 41.12 234 GLY A N 1
ATOM 1820 C CA . GLY A 1 234 ? 5.986 -13.194 -28.172 1.00 41.12 234 GLY A CA 1
ATOM 1821 C C . GLY A 1 234 ? 7.390 -13.072 -27.579 1.00 41.12 234 GLY A C 1
ATOM 1822 O O . GLY A 1 234 ? 7.577 -12.435 -26.553 1.00 41.12 234 GLY A O 1
ATOM 1823 N N . GLN A 1 235 ? 8.379 -13.709 -28.209 1.00 43.62 235 GLN A N 1
ATOM 1824 C CA . GLN A 1 235 ? 9.774 -13.239 -28.258 1.00 43.62 235 GLN A CA 1
ATOM 1825 C C . GLN A 1 235 ? 10.428 -12.743 -26.941 1.00 43.62 235 GLN A C 1
ATOM 1827 O O . GLN A 1 235 ? 11.023 -11.674 -26.896 1.00 43.62 235 GLN A O 1
ATOM 1832 N N . THR A 1 236 ? 10.424 -13.559 -25.884 1.00 44.59 236 THR A N 1
ATOM 1833 C CA . THR A 1 236 ? 11.367 -13.444 -24.742 1.00 44.59 236 THR A CA 1
ATOM 1834 C C . THR A 1 236 ? 12.384 -14.588 -24.714 1.00 44.59 236 THR A C 1
ATOM 1836 O O . THR A 1 236 ? 13.008 -14.888 -23.700 1.00 44.59 236 THR A O 1
ATOM 1839 N N . VAL A 1 237 ? 12.614 -15.223 -25.865 1.00 50.78 237 VAL A N 1
ATOM 1840 C CA . VAL A 1 237 ? 13.742 -16.135 -26.064 1.00 50.78 237 VAL A CA 1
ATOM 1841 C C . VAL A 1 237 ? 14.948 -15.297 -26.475 1.00 50.78 237 VAL A C 1
ATOM 1843 O O . VAL A 1 237 ? 15.096 -15.029 -27.659 1.00 50.78 237 VAL A O 1
ATOM 1846 N N . SER A 1 238 ? 15.802 -14.888 -25.527 1.00 56.00 238 SER A N 1
ATOM 1847 C CA . SER A 1 238 ? 17.251 -14.912 -25.810 1.00 56.00 238 SER A CA 1
ATOM 1848 C C . SER A 1 238 ? 18.196 -14.671 -24.632 1.00 56.00 238 SER A C 1
ATOM 1850 O O . SER A 1 238 ? 19.365 -14.980 -24.798 1.00 56.00 238 SER A O 1
ATOM 1852 N N . ASN A 1 239 ? 17.794 -14.159 -23.465 1.00 51.22 239 ASN A N 1
ATOM 1853 C CA . ASN A 1 239 ? 18.816 -13.768 -22.473 1.00 51.22 239 ASN A CA 1
ATOM 1854 C C . ASN A 1 239 ? 19.130 -14.859 -21.442 1.00 51.22 239 ASN A C 1
ATOM 1856 O O . ASN A 1 239 ? 20.299 -15.128 -21.195 1.00 51.22 239 ASN A O 1
ATOM 1860 N N . GLU A 1 240 ? 18.138 -15.576 -20.911 1.00 59.16 240 GLU A N 1
ATOM 1861 C CA . GLU A 1 240 ? 18.409 -16.653 -19.943 1.00 59.16 240 GLU A CA 1
ATOM 1862 C C . GLU A 1 240 ? 19.132 -17.853 -20.560 1.00 59.16 240 GLU A C 1
ATOM 1864 O O . GLU A 1 240 ? 19.985 -18.461 -19.919 1.00 59.16 240 GLU A O 1
ATOM 1869 N N . GLY A 1 241 ? 18.821 -18.183 -21.818 1.00 66.44 241 GLY A N 1
ATOM 1870 C CA . GLY A 1 241 ? 19.503 -19.250 -22.551 1.00 66.44 241 GLY A CA 1
ATOM 1871 C C . GLY A 1 241 ? 20.984 -18.936 -22.749 1.00 66.44 241 GLY A C 1
ATOM 1872 O O . GLY A 1 241 ? 21.822 -19.769 -22.418 1.00 66.44 241 GLY A O 1
ATOM 1873 N N . LEU A 1 242 ? 21.292 -17.713 -23.191 1.00 64.88 242 LEU A N 1
ATOM 1874 C CA . LEU A 1 242 ? 22.664 -17.237 -23.380 1.00 64.88 242 LEU A CA 1
ATOM 1875 C C . LEU A 1 242 ? 23.419 -17.137 -22.052 1.00 64.88 242 LEU A C 1
ATOM 1877 O O . LEU A 1 242 ? 24.570 -17.551 -21.983 1.00 64.88 242 LEU A O 1
ATOM 1881 N N . ILE A 1 243 ? 22.776 -16.662 -20.981 1.00 66.44 243 ILE A N 1
ATOM 1882 C CA . ILE A 1 243 ? 23.391 -16.594 -19.647 1.00 66.44 243 ILE A CA 1
ATOM 1883 C C . ILE A 1 243 ? 23.665 -18.003 -19.107 1.00 66.44 243 ILE A C 1
ATOM 1885 O O . ILE A 1 243 ? 24.744 -18.264 -18.581 1.00 66.44 243 ILE A O 1
ATOM 1889 N N . LYS A 1 244 ? 22.726 -18.941 -19.272 1.00 71.38 244 LYS A N 1
ATOM 1890 C CA . LYS A 1 244 ? 22.873 -20.331 -18.818 1.00 71.38 244 LYS A CA 1
ATOM 1891 C C . LYS A 1 244 ? 23.879 -21.112 -19.656 1.00 71.38 244 LYS A C 1
ATOM 1893 O O . LYS A 1 244 ? 24.555 -21.987 -19.123 1.00 71.38 244 LYS A O 1
ATOM 1898 N N . GLU A 1 245 ? 23.970 -20.828 -20.949 1.00 74.44 245 GLU A N 1
ATOM 1899 C CA . GLU A 1 245 ? 24.991 -21.388 -21.829 1.00 74.44 245 GLU A CA 1
ATOM 1900 C C . GLU A 1 245 ? 26.368 -20.829 -21.481 1.00 74.44 245 GLU A C 1
ATOM 1902 O O . GLU A 1 245 ? 27.290 -21.614 -21.300 1.00 74.44 245 GLU A O 1
ATOM 1907 N N . HIS A 1 246 ? 26.482 -19.519 -21.259 1.00 70.38 246 HIS A N 1
ATOM 1908 C CA . HIS A 1 246 ? 27.731 -18.877 -20.864 1.00 70.38 246 HIS A CA 1
ATOM 1909 C C . HIS A 1 246 ? 28.221 -19.349 -19.488 1.00 70.38 246 HIS A C 1
ATOM 1911 O O . HIS A 1 246 ? 29.375 -19.737 -19.354 1.00 70.38 246 HIS A O 1
ATOM 1917 N N . LEU A 1 247 ? 27.341 -19.432 -18.483 1.00 70.69 247 LEU A N 1
ATOM 1918 C CA . LEU A 1 247 ? 27.668 -20.014 -17.173 1.00 70.69 247 LEU A CA 1
ATOM 1919 C C . LEU A 1 247 ? 28.085 -21.481 -17.290 1.00 70.69 247 LEU A C 1
ATOM 1921 O O . LEU A 1 247 ? 29.020 -21.915 -16.626 1.00 70.69 247 LEU A O 1
ATOM 1925 N N . ARG A 1 248 ? 27.415 -22.254 -18.149 1.00 74.88 248 ARG A N 1
ATOM 1926 C CA . ARG A 1 248 ? 27.771 -23.655 -18.396 1.00 74.88 248 ARG A CA 1
ATOM 1927 C C . ARG A 1 248 ? 29.109 -23.785 -19.118 1.00 74.88 248 ARG A C 1
ATOM 1929 O O . ARG A 1 248 ? 29.805 -24.768 -18.893 1.00 74.88 248 ARG A O 1
ATOM 1936 N N . ASP A 1 249 ? 29.448 -22.841 -19.984 1.00 70.62 249 ASP A N 1
ATOM 1937 C CA . ASP A 1 249 ? 30.727 -22.804 -20.684 1.00 70.62 249 ASP A CA 1
ATOM 1938 C C . ASP A 1 249 ? 31.863 -22.430 -19.727 1.00 70.62 249 ASP A C 1
ATOM 1940 O O . ASP A 1 249 ? 32.876 -23.120 -19.696 1.00 70.62 249 ASP A O 1
ATOM 1944 N N . ILE A 1 250 ? 31.643 -21.459 -18.833 1.00 67.31 250 ILE A N 1
ATOM 1945 C CA . ILE A 1 250 ? 32.560 -21.128 -17.728 1.00 67.31 250 ILE A CA 1
ATOM 1946 C C . ILE A 1 250 ? 32.766 -22.349 -16.821 1.00 67.31 250 ILE A C 1
ATOM 1948 O O . ILE A 1 250 ? 33.894 -22.763 -16.593 1.00 67.31 250 ILE A O 1
ATOM 1952 N N . MET A 1 251 ? 31.689 -23.022 -16.399 1.00 61.53 251 MET A N 1
ATOM 1953 C CA . MET A 1 251 ? 31.776 -24.246 -15.585 1.00 61.53 251 MET A CA 1
ATOM 1954 C C . MET A 1 251 ? 32.435 -25.440 -16.301 1.00 61.53 251 MET A C 1
ATOM 1956 O O . MET A 1 251 ? 32.785 -26.418 -15.645 1.00 61.53 251 MET A O 1
ATOM 1960 N N . ARG A 1 252 ? 32.553 -25.413 -17.635 1.00 68.00 252 ARG A N 1
ATOM 1961 C CA . ARG A 1 252 ? 33.220 -26.463 -18.427 1.00 68.00 252 ARG A CA 1
ATOM 1962 C C . ARG A 1 252 ? 34.661 -26.135 -18.779 1.00 68.00 252 ARG A C 1
ATOM 1964 O O . ARG A 1 252 ? 35.435 -27.059 -19.008 1.00 68.00 252 ARG A O 1
ATOM 1971 N N . THR A 1 253 ? 34.980 -24.854 -18.913 1.00 58.28 253 THR A N 1
ATOM 1972 C CA . THR A 1 253 ? 36.298 -24.377 -19.342 1.00 58.28 253 THR A CA 1
ATOM 1973 C C . THR A 1 253 ? 37.183 -23.994 -18.165 1.00 58.28 253 THR A C 1
ATOM 1975 O O . THR A 1 253 ? 38.405 -24.049 -18.300 1.00 58.28 253 THR A O 1
ATOM 1978 N N . GLU A 1 254 ? 36.604 -23.681 -17.004 1.00 55.09 254 GLU A N 1
ATOM 1979 C CA . GLU A 1 254 ? 37.354 -23.403 -15.785 1.00 55.09 254 GLU A CA 1
ATOM 1980 C C . GLU A 1 254 ? 37.412 -24.629 -14.872 1.00 55.09 254 GLU A C 1
ATOM 1982 O O . GLU A 1 254 ? 36.407 -25.150 -14.389 1.00 55.09 254 GLU A O 1
ATOM 1987 N N . ASP A 1 255 ? 38.640 -25.074 -14.621 1.00 55.66 255 ASP A N 1
ATOM 1988 C CA . ASP A 1 255 ? 38.988 -26.101 -13.647 1.00 55.66 255 ASP A CA 1
ATOM 1989 C C . ASP A 1 255 ? 38.766 -25.520 -12.232 1.00 55.66 255 ASP A C 1
ATOM 1991 O O . ASP A 1 255 ? 39.664 -24.924 -11.627 1.00 55.66 255 ASP A O 1
ATOM 1995 N N . LEU A 1 256 ? 37.527 -25.616 -11.734 1.00 56.44 256 LEU A N 1
ATOM 1996 C CA . LEU A 1 256 ? 37.064 -25.032 -10.462 1.00 56.44 256 LEU A CA 1
ATOM 1997 C C . LEU A 1 256 ? 37.867 -25.512 -9.234 1.00 56.44 256 LEU A C 1
ATOM 1999 O O . LEU A 1 256 ? 37.877 -24.827 -8.211 1.00 56.44 256 LEU A O 1
ATOM 2003 N N . ASP A 1 257 ? 38.616 -26.612 -9.350 1.00 55.44 257 ASP A N 1
ATOM 2004 C CA . ASP A 1 257 ? 39.508 -27.123 -8.299 1.00 55.44 257 ASP A CA 1
ATOM 2005 C C . ASP A 1 257 ? 40.815 -26.310 -8.146 1.00 55.44 257 ASP A C 1
ATOM 2007 O O . ASP A 1 257 ? 41.495 -26.404 -7.121 1.00 55.44 257 ASP A O 1
ATOM 2011 N N . ASN A 1 258 ? 41.168 -25.442 -9.105 1.00 54.25 258 ASN A N 1
ATOM 2012 C CA . ASN A 1 258 ? 42.369 -24.595 -9.025 1.00 54.25 258 ASN A CA 1
ATOM 2013 C C . ASN A 1 258 ? 42.132 -23.210 -8.389 1.00 54.25 258 ASN A C 1
ATOM 2015 O O . ASN A 1 258 ? 43.103 -22.506 -8.079 1.00 54.25 258 ASN A O 1
ATOM 2019 N N . LEU A 1 259 ? 40.878 -22.811 -8.141 1.00 50.50 259 LEU A N 1
ATOM 2020 C CA . LEU A 1 259 ? 40.559 -21.499 -7.556 1.00 50.50 259 LEU A CA 1
ATOM 2021 C C . LEU A 1 259 ? 40.722 -21.449 -6.028 1.00 50.50 259 LEU A C 1
ATOM 2023 O O . LEU A 1 259 ? 40.974 -20.376 -5.480 1.00 50.50 259 LEU A O 1
ATOM 2027 N N . THR A 1 260 ? 40.697 -22.588 -5.330 1.00 50.00 260 THR A N 1
ATOM 2028 C CA . THR A 1 260 ? 40.948 -22.621 -3.877 1.00 50.00 260 THR A CA 1
ATOM 2029 C C . THR A 1 260 ? 42.435 -22.775 -3.535 1.00 50.00 260 THR A C 1
ATOM 2031 O O . THR A 1 260 ? 42.878 -22.269 -2.505 1.00 50.00 260 THR A O 1
ATOM 2034 N N . SER A 1 261 ? 43.259 -23.373 -4.408 1.00 45.50 261 SER A N 1
ATOM 2035 C CA . SER A 1 261 ? 44.675 -23.599 -4.079 1.00 45.50 261 SER A CA 1
ATOM 2036 C C . SER A 1 261 ? 45.572 -22.370 -4.272 1.00 45.50 261 SER A C 1
ATOM 2038 O O . SER A 1 261 ? 46.566 -22.261 -3.564 1.00 45.50 261 SER A O 1
ATOM 2040 N N . LYS A 1 262 ? 45.254 -21.422 -5.170 1.00 47.91 262 LYS A N 1
ATOM 2041 C CA . LYS A 1 262 ? 46.084 -20.209 -5.360 1.00 47.91 262 LYS A CA 1
ATOM 2042 C C . LYS A 1 262 ? 45.755 -19.059 -4.406 1.00 47.91 262 LYS A C 1
ATOM 2044 O O . LYS A 1 262 ? 46.651 -18.276 -4.100 1.00 47.91 262 LYS A O 1
ATOM 2049 N N . MET A 1 263 ? 44.522 -18.968 -3.898 1.00 47.72 263 MET A N 1
ATOM 2050 C CA . MET A 1 263 ? 44.156 -17.931 -2.921 1.00 47.72 263 MET A CA 1
ATOM 2051 C C . MET A 1 263 ? 44.756 -18.230 -1.537 1.00 47.72 263 MET A C 1
ATOM 2053 O O . MET A 1 263 ? 45.265 -17.329 -0.876 1.00 47.72 263 MET A O 1
ATOM 2057 N N . VAL A 1 264 ? 44.794 -19.507 -1.133 1.00 47.75 264 VAL A N 1
ATOM 2058 C CA . VAL A 1 264 ? 45.362 -19.918 0.163 1.00 47.75 264 VAL A CA 1
ATOM 2059 C C . VAL A 1 264 ? 46.887 -19.753 0.198 1.00 47.75 264 VAL A C 1
ATOM 2061 O O . VAL A 1 264 ? 47.422 -19.318 1.214 1.00 47.75 264 VAL A O 1
ATOM 2064 N N . THR A 1 265 ? 47.610 -19.995 -0.906 1.00 48.69 265 THR A N 1
ATOM 2065 C CA . THR A 1 265 ? 49.071 -19.766 -0.931 1.00 48.69 265 THR A CA 1
ATOM 2066 C C . THR A 1 265 ? 49.445 -18.279 -0.957 1.00 48.69 265 THR A C 1
ATOM 2068 O O . THR A 1 265 ? 50.524 -17.926 -0.489 1.00 48.69 265 THR A O 1
ATOM 2071 N N . HIS A 1 266 ? 48.585 -17.391 -1.475 1.00 47.47 266 HIS A N 1
ATOM 2072 C CA . HIS A 1 266 ? 48.856 -15.947 -1.452 1.00 47.47 266 HIS A CA 1
ATOM 2073 C C . HIS A 1 266 ? 48.522 -15.316 -0.094 1.00 47.47 266 HIS A C 1
ATOM 2075 O O . HIS A 1 266 ? 49.295 -14.497 0.390 1.00 47.47 266 HIS A O 1
ATOM 2081 N N . VAL A 1 267 ? 47.442 -15.748 0.566 1.00 49.84 267 VAL A N 1
ATOM 2082 C CA . VAL A 1 267 ? 47.109 -15.281 1.924 1.00 49.84 267 VAL A CA 1
ATOM 2083 C C . VAL A 1 267 ? 48.124 -15.795 2.952 1.00 49.84 267 VAL A C 1
ATOM 2085 O O . VAL A 1 267 ? 48.633 -15.004 3.739 1.00 49.84 267 VAL A O 1
ATOM 2088 N N . GLY A 1 268 ? 48.531 -17.069 2.874 1.00 50.22 268 GLY A N 1
ATOM 2089 C CA . GLY A 1 268 ? 49.534 -17.627 3.790 1.00 50.22 268 GLY A CA 1
ATOM 2090 C C . GLY A 1 268 ? 50.937 -17.023 3.643 1.00 50.22 268 GLY A C 1
ATOM 2091 O O . GLY A 1 268 ? 51.691 -16.998 4.607 1.00 50.22 268 GLY A O 1
ATOM 2092 N N . ARG A 1 269 ? 51.293 -16.491 2.464 1.00 44.03 269 ARG A N 1
ATOM 2093 C CA . ARG A 1 269 ? 52.587 -15.818 2.248 1.00 44.03 269 ARG A CA 1
ATOM 2094 C C . ARG A 1 269 ? 52.554 -14.325 2.605 1.00 44.03 269 ARG A C 1
ATOM 2096 O O . ARG A 1 269 ? 53.591 -13.771 2.955 1.00 44.03 269 ARG A O 1
ATOM 2103 N N . CYS A 1 270 ? 51.386 -13.681 2.554 1.00 46.44 270 CYS A N 1
ATOM 2104 C CA . CYS A 1 270 ? 51.228 -12.294 2.996 1.00 46.44 270 CYS A CA 1
ATOM 2105 C C . CYS A 1 270 ? 51.163 -12.155 4.526 1.00 46.44 270 CYS A C 1
ATOM 2107 O O . CYS A 1 270 ? 51.594 -11.127 5.040 1.00 46.44 270 CYS A O 1
ATOM 2109 N N . GLU A 1 271 ? 50.689 -13.164 5.264 1.00 47.84 271 GLU A N 1
ATOM 2110 C CA . GLU A 1 271 ? 50.704 -13.120 6.737 1.00 47.84 271 GLU A CA 1
ATOM 2111 C C . GLU A 1 271 ? 52.111 -13.344 7.330 1.00 47.84 271 GLU A C 1
ATOM 2113 O O . GLU A 1 271 ? 52.437 -12.767 8.367 1.00 47.84 271 GLU A O 1
ATOM 2118 N N . GLU A 1 272 ? 52.989 -14.097 6.655 1.00 52.56 272 GLU A N 1
ATOM 2119 C CA . GLU A 1 272 ? 54.346 -14.380 7.153 1.00 52.56 272 GLU A CA 1
ATOM 2120 C C . GLU A 1 272 ? 55.349 -13.231 6.888 1.00 52.56 272 GLU A C 1
ATOM 2122 O O . GLU A 1 272 ? 56.239 -12.997 7.705 1.00 52.56 272 GLU A O 1
ATOM 2127 N N . GLU A 1 273 ? 55.186 -12.437 5.815 1.00 48.22 273 GLU A N 1
ATOM 2128 C CA . GLU A 1 273 ? 56.063 -11.274 5.554 1.00 48.22 273 GLU A CA 1
ATOM 2129 C C . GLU A 1 273 ? 55.697 -10.013 6.358 1.00 48.22 273 GLU A C 1
ATOM 2131 O O . GLU A 1 273 ? 56.576 -9.193 6.624 1.00 48.22 273 GLU A O 1
ATOM 2136 N N . VAL A 1 274 ? 54.446 -9.857 6.809 1.00 53.84 274 VAL A N 1
ATOM 2137 C CA . VAL A 1 274 ? 54.050 -8.707 7.650 1.00 53.84 274 VAL A CA 1
ATOM 2138 C C . VAL A 1 274 ? 54.434 -8.941 9.118 1.00 53.84 274 VAL A C 1
ATOM 2140 O O . VAL A 1 274 ? 54.936 -8.028 9.773 1.00 53.84 274 VAL A O 1
ATOM 2143 N N . GLY A 1 275 ? 54.329 -10.180 9.616 1.00 49.75 275 GLY A N 1
ATOM 2144 C CA . GLY A 1 275 ? 54.710 -10.529 10.992 1.00 49.75 275 GLY A CA 1
ATOM 2145 C C . GLY A 1 275 ? 56.219 -10.503 11.280 1.00 49.75 275 GLY A C 1
ATOM 2146 O O . GLY A 1 275 ? 56.618 -10.320 12.427 1.00 49.75 275 GLY A O 1
ATOM 2147 N N . LEU A 1 276 ? 57.082 -10.648 10.266 1.00 49.78 276 LEU A N 1
ATOM 2148 C CA . LEU A 1 276 ? 58.544 -10.582 10.431 1.00 49.78 276 LEU A CA 1
ATOM 2149 C C . LEU A 1 276 ? 59.114 -9.160 10.307 1.00 49.78 276 LEU A C 1
ATOM 2151 O O . LEU A 1 276 ? 60.197 -8.893 10.833 1.00 49.78 276 LEU A O 1
ATOM 2155 N N . HIS A 1 277 ? 58.402 -8.239 9.650 1.00 49.84 277 HIS A N 1
ATOM 2156 C CA . HIS A 1 277 ? 58.855 -6.853 9.498 1.00 49.84 277 HIS A CA 1
ATOM 2157 C C . HIS A 1 277 ? 58.538 -5.997 10.738 1.00 49.84 277 HIS A C 1
ATOM 2159 O O . HIS A 1 277 ? 59.330 -5.132 11.101 1.00 49.84 277 HIS A O 1
ATOM 2165 N N . GLU A 1 278 ? 57.439 -6.289 11.443 1.00 47.50 278 GLU A N 1
ATOM 2166 C CA . GLU A 1 278 ? 57.025 -5.551 12.649 1.00 47.50 278 GLU A CA 1
ATOM 2167 C C . GLU A 1 278 ? 57.820 -5.958 13.911 1.00 47.50 278 GLU A C 1
ATOM 2169 O O . GLU A 1 278 ? 58.001 -5.160 14.827 1.00 47.50 278 GLU A O 1
ATOM 2174 N N . VAL A 1 279 ? 58.393 -7.169 13.945 1.00 47.50 279 VAL A N 1
ATOM 2175 C CA . VAL A 1 279 ? 59.243 -7.634 15.064 1.00 47.50 279 VAL A CA 1
ATOM 2176 C C . VAL A 1 279 ? 60.691 -7.135 14.941 1.00 47.50 279 VAL A C 1
ATOM 2178 O O . VAL A 1 279 ? 61.399 -7.041 15.943 1.00 47.50 279 VAL A O 1
ATOM 2181 N N . ARG A 1 280 ? 61.145 -6.763 13.734 1.00 50.03 280 ARG A N 1
ATOM 2182 C CA . ARG A 1 280 ? 62.511 -6.264 13.507 1.00 50.03 280 ARG A CA 1
ATOM 2183 C C . ARG A 1 280 ? 62.679 -4.769 13.818 1.00 50.03 280 ARG A C 1
ATOM 2185 O O . ARG A 1 280 ? 63.775 -4.382 14.200 1.00 50.03 280 ARG A O 1
ATOM 2192 N N . GLU A 1 281 ? 61.624 -3.955 13.740 1.00 50.75 281 GLU A N 1
ATOM 2193 C CA . GLU A 1 281 ? 61.678 -2.532 14.141 1.00 50.75 281 GLU A CA 1
ATOM 2194 C C . GLU A 1 281 ? 61.599 -2.298 15.662 1.00 50.75 281 GLU A C 1
ATOM 2196 O O . GLU A 1 281 ? 61.829 -1.184 16.121 1.00 50.75 281 GLU A O 1
ATOM 2201 N N . LEU A 1 282 ? 61.327 -3.328 16.472 1.00 49.06 282 LEU A N 1
ATOM 2202 C CA . LEU A 1 282 ? 61.327 -3.223 17.941 1.00 49.06 282 LEU A CA 1
ATOM 2203 C C . LEU A 1 282 ? 62.648 -3.662 18.601 1.00 49.06 282 LEU A C 1
ATOM 2205 O O . LEU A 1 282 ? 62.729 -3.699 19.830 1.00 49.06 282 LEU A O 1
ATOM 2209 N N . LEU A 1 283 ? 63.676 -4.003 17.814 1.00 46.19 283 LEU A N 1
ATOM 2210 C CA . LEU A 1 283 ? 64.966 -4.503 18.314 1.00 46.19 283 LEU A CA 1
ATOM 2211 C C . LEU A 1 283 ? 66.210 -3.770 17.769 1.00 46.19 283 LEU A C 1
ATOM 2213 O O . LEU A 1 283 ? 67.321 -4.260 17.975 1.00 46.19 283 LEU A O 1
ATOM 2217 N N . GLU A 1 284 ? 66.053 -2.587 17.167 1.00 43.41 284 GLU A N 1
ATOM 2218 C CA . GLU A 1 284 ? 67.153 -1.627 16.933 1.00 43.41 284 GLU A CA 1
ATOM 2219 C C . GLU A 1 284 ? 66.907 -0.295 17.653 1.00 43.41 284 GLU A C 1
ATOM 2221 O O . GLU A 1 284 ? 65.777 0.235 17.570 1.00 43.41 284 GLU A O 1
#

Nearest PDB structures (foldseek):
  7lxe-assembly1_A  TM=7.857E-01  e=1.554E-02  Homo sapiens
  7lxf-assembly1_A  TM=6.546E-01  e=2.691E-02  Homo sapiens
  1egx-assembly1_A  TM=6.805E-01  e=5.198E-02  Homo sapiens
  4my6-assembly1_A  TM=7.146E-01  e=7.633E-02  Homo sapiens
  3syx-assembly1_A  TM=6.299E-01  e=4.419E-01  Homo sapiens

pLDDT: mean 73.83, std 22.45, range [30.53, 98.12]

InterPro domains:
  IPR043587 Protein phosphatase Slingshot-like [PTHR45864] (1-264)
  IPR043588 Slingshot, N-terminal [PF23040] (76-220)

Foldseek 3Di:
DDKDKDWDDDDDDDDDDDDDDPDDPPTDIWIWDDDVFKIATDDPPPPDDDDDDDDDDDDDDDDDVVQLVVLVNLQVVLVVVPDDPQKDWRMKGWFDDPDPFKTKIWTWMAGNVANLWIWIWIWIDNGSNDSDIATQDIGTQALPWDKADDPVQWIWIAGPNDIWITHTPDNVRRVVCVVVSVVSNVSNNVVRGDVPRDPPVSVVNVVRRDDDPVSNVRRRDDPVPPPDPPDDDDDPPDDVVVVVVVVVVCVVVDPVVVPVPVVVVVVVVVVVVVVVVVVVVVPD

Secondary structure (DSSP, 8-state):
-EEEEEEPPP------------------EEEEEEETTEEEEE-------------PPPP----SSSHHHHHHHHHHHHHHHHS-TTEEEEEEEEEP-SSSS-EEEEEEEEETTEEEEEEEEEEEESSTT----EEEEEEE--TT-EEEE-TTS-EEEEETTEEEEE-BSSHHHHHHHHHHHHHHHHHHHHHT-BTTBS-TTHHHHHHTB---HHHHHHHH--TTT------------SHHHHHHHHHHHHHHHS-GGGHHHHHHHHHHHHHHHHHHHHHHTT--